Protein 1P2F (pdb70)

Structure (mmCIF, N/CA/C/O backbone):
data_1P2F
#
_entry.id   1P2F
#
_cell.length_a   57.890
_cell.length_b   59.390
_cell.length_c   77.640
_cell.angle_alpha   90.00
_cell.angle_beta   90.00
_cell.angle_gamma   90.00
#
_symmetry.space_group_name_H-M   'P 21 21 21'
#
loop_
_entity.id
_entity.type
_entity.pdbx_description
1 polymer 'Response Regulator'
2 water water
#
loop_
_atom_site.group_PDB
_atom_site.id
_atom_site.type_symbol
_atom_site.label_atom_id
_atom_site.label_alt_id
_atom_site.label_comp_id
_atom_site.label_asym_id
_atom_site.label_entity_id
_atom_site.label_seq_id
_atom_site.pdbx_PDB_ins_code
_atom_site.Cartn_x
_atom_site.Cartn_y
_atom_site.Cartn_z
_atom_site.occupancy
_atom_site.B_iso_or_equiv
_atom_site.auth_seq_id
_atom_site.auth_comp_id
_atom_site.auth_asym_id
_atom_site.auth_atom_id
_atom_site.pdbx_PDB_model_num
ATOM 20 N N . TRP A 1 3 ? 24.466 28.618 23.943 1.00 21.80 3 TRP A N 1
ATOM 21 C CA . TRP A 1 3 ? 25.495 29.155 24.826 1.00 20.33 3 TRP A CA 1
ATOM 22 C C . TRP A 1 3 ? 26.839 28.832 24.182 1.00 19.75 3 TRP A C 1
ATOM 23 O O . TRP A 1 3 ? 26.993 27.773 23.577 1.00 19.59 3 TRP A O 1
ATOM 34 N N . LYS A 1 4 ? 27.805 29.738 24.311 1.00 18.73 4 LYS A N 1
ATOM 35 C CA . LYS A 1 4 ? 29.136 29.517 23.756 1.00 18.45 4 LYS A CA 1
ATOM 36 C C . LYS A 1 4 ? 30.089 29.357 24.933 1.00 17.33 4 LYS A C 1
ATOM 37 O O . LYS A 1 4 ? 30.192 30.247 25.777 1.00 16.36 4 LYS A O 1
ATOM 43 N N . ILE A 1 5 ? 30.784 28.226 24.981 1.00 16.09 5 ILE A N 1
ATOM 44 C CA . ILE A 1 5 ? 31.692 27.939 26.085 1.00 15.81 5 ILE A CA 1
ATOM 45 C C . ILE A 1 5 ? 33.114 27.658 25.606 1.00 15.33 5 ILE A C 1
ATOM 46 O O . ILE A 1 5 ? 33.321 26.879 24.674 1.00 16.58 5 ILE A O 1
ATOM 51 N N . ALA A 1 6 ? 34.087 28.305 26.241 1.00 14.26 6 ALA A N 1
ATOM 52 C CA . ALA A 1 6 ? 35.494 28.107 25.901 1.00 12.44 6 ALA A CA 1
ATOM 53 C C . ALA A 1 6 ? 36.146 27.359 27.055 1.00 12.69 6 ALA A C 1
ATOM 54 O O . ALA A 1 6 ? 35.798 27.574 28.217 1.00 13.52 6 ALA A O 1
ATOM 56 N N . VAL A 1 7 ? 37.075 26.464 26.731 1.00 13.12 7 VAL A N 1
ATOM 57 C CA . VAL A 1 7 ? 37.796 25.703 27.747 1.00 13.41 7 VAL A CA 1
ATOM 58 C C . VAL A 1 7 ? 39.267 25.885 27.397 1.00 13.20 7 VAL A C 1
ATOM 59 O O . VAL A 1 7 ? 39.698 25.503 26.315 1.00 14.75 7 VAL A O 1
ATOM 63 N N . VAL A 1 8 ? 40.029 26.489 28.307 1.00 13.87 8 VAL A N 1
ATOM 64 C CA . VAL A 1 8 ? 41.445 26.749 28.062 1.00 14.18 8 VAL A CA 1
ATOM 65 C C . VAL A 1 8 ? 42.274 25.964 29.071 1.00 15.22 8 VAL A C 1
ATOM 66 O O . VAL A 1 8 ? 42.291 26.291 30.254 1.00 14.70 8 VAL A O 1
ATOM 70 N N . ASP A 1 9 ? 42.954 24.923 28.595 1.00 16.27 9 ASP A N 1
ATOM 71 C CA . ASP A 1 9 ? 43.751 24.065 29.474 1.00 19.70 9 ASP A CA 1
ATOM 72 C C . ASP A 1 9 ? 44.779 23.295 28.634 1.00 22.50 9 ASP A C 1
ATOM 73 O O . ASP A 1 9 ? 44.457 22.788 27.558 1.00 21.33 9 ASP A O 1
ATOM 78 N N . ASP A 1 10 ? 46.007 23.204 29.136 1.00 24.83 10 ASP A N 1
ATOM 79 C CA . ASP A 1 10 ? 47.087 22.519 28.431 1.00 30.43 10 ASP A CA 1
ATOM 80 C C . ASP A 1 10 ? 46.958 20.999 28.484 1.00 32.06 10 ASP A C 1
ATOM 81 O O . ASP A 1 10 ? 47.634 20.290 27.737 1.00 33.14 10 ASP A O 1
ATOM 86 N N . ASP A 1 11 ? 46.096 20.507 29.371 1.00 32.30 11 ASP A N 1
ATOM 87 C CA . ASP A 1 11 ? 45.879 19.069 29.532 1.00 33.63 11 ASP A CA 1
ATOM 88 C C . ASP A 1 11 ? 44.787 18.608 28.571 1.00 34.57 11 ASP A C 1
ATOM 89 O O . ASP A 1 11 ? 43.600 18.769 28.853 1.00 32.23 11 ASP A O 1
ATOM 94 N N . LYS A 1 12 ? 45.182 18.026 27.443 1.00 35.68 12 LYS A N 1
ATOM 95 C CA . LYS A 1 12 ? 44.207 17.565 26.462 1.00 37.62 12 LYS A CA 1
ATOM 96 C C . LYS A 1 12 ? 43.203 16.541 26.994 1.00 36.72 12 LYS A C 1
ATOM 97 O O . LYS A 1 12 ? 42.142 16.352 26.402 1.00 37.06 12 LY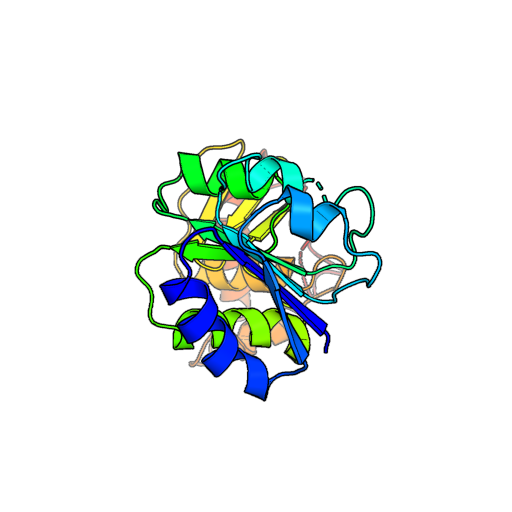S A O 1
ATOM 103 N N . ASN A 1 13 ? 43.520 15.888 28.107 1.00 35.98 13 ASN A N 1
ATOM 104 C CA . ASN A 1 13 ? 42.587 14.920 28.676 1.00 36.20 13 ASN A CA 1
ATOM 105 C C . ASN A 1 13 ? 41.472 15.706 29.360 1.00 34.55 13 ASN A C 1
ATOM 106 O O . ASN A 1 13 ? 40.308 15.299 29.355 1.00 33.25 13 ASN A O 1
ATOM 111 N N . ILE A 1 14 ? 41.834 16.835 29.958 1.00 31.47 14 ILE A N 1
ATOM 112 C CA . ILE A 1 14 ? 40.843 17.668 30.612 1.00 29.53 14 ILE A CA 1
ATOM 113 C C . ILE A 1 14 ? 39.971 18.297 29.536 1.00 27.24 14 ILE A C 1
ATOM 114 O O . ILE A 1 14 ? 38.759 18.390 29.695 1.00 27.19 14 ILE A O 1
ATOM 119 N N . LEU A 1 15 ? 40.588 18.716 28.434 1.00 25.10 15 LEU A N 1
ATOM 120 C CA . LEU A 1 15 ? 39.826 19.332 27.353 1.00 24.88 15 LEU A CA 1
ATOM 121 C C . LEU A 1 15 ? 38.770 18.377 26.819 1.00 25.67 15 LEU A C 1
ATOM 122 O O . LEU A 1 15 ? 37.627 18.769 26.605 1.00 23.78 15 LEU A O 1
ATOM 127 N N . LYS A 1 16 ? 39.150 17.120 26.612 1.00 26.48 16 LYS A N 1
ATOM 128 C CA . LYS A 1 16 ? 38.211 16.130 26.098 1.00 28.06 16 LYS A CA 1
ATOM 129 C C . LYS A 1 16 ? 37.082 15.816 27.085 1.00 26.42 16 LYS A C 1
ATOM 130 O O . LYS A 1 16 ? 35.907 15.857 26.720 1.00 26.38 16 LYS A O 1
ATOM 136 N N . LYS A 1 17 ? 37.437 15.502 28.329 1.00 26.47 17 LYS A N 1
ATOM 137 C CA . LYS A 1 17 ? 36.437 15.177 29.344 1.00 27.86 17 LYS A CA 1
ATOM 138 C C . LYS A 1 17 ? 35.493 16.343 29.611 1.00 26.13 17 LYS A C 1
ATOM 139 O O . LYS A 1 17 ? 34.277 16.164 29.692 1.00 26.21 17 LYS A O 1
ATOM 145 N N . VAL A 1 18 ? 36.055 17.539 29.742 1.00 23.68 18 VAL A N 1
ATOM 146 C CA . VAL A 1 18 ? 35.248 18.724 29.997 1.00 22.78 18 VAL A CA 1
ATOM 147 C C . VAL A 1 18 ? 34.357 19.074 28.807 1.00 22.71 18 VAL A C 1
ATOM 148 O O . VAL A 1 18 ? 33.185 19.417 28.981 1.00 22.65 18 VAL A O 1
ATOM 152 N N . SER A 1 19 ? 34.900 18.977 27.597 1.00 22.75 19 SER A N 1
ATOM 153 C CA . SER A 1 19 ? 34.125 19.297 26.403 1.00 23.61 19 SER A CA 1
ATOM 154 C C . SER A 1 19 ? 32.957 18.333 26.231 1.00 24.61 19 SER A C 1
ATOM 155 O O . SER A 1 19 ? 31.838 18.749 25.926 1.00 21.83 19 SER A O 1
ATOM 159 N N . GLU A 1 20 ? 33.213 17.045 26.430 1.00 25.32 20 GLU A N 1
ATOM 160 C CA . GLU A 1 20 ? 32.157 16.050 26.288 1.00 28.04 20 GLU A CA 1
ATOM 161 C C . GLU A 1 20 ? 31.020 16.281 27.277 1.00 26.48 20 GLU A C 1
ATOM 162 O O . GLU A 1 20 ? 29.854 16.078 26.948 1.00 26.17 20 GLU A O 1
ATOM 168 N N . LYS A 1 21 ? 31.358 16.717 28.484 1.00 25.33 21 LYS A N 1
ATOM 169 C CA . LYS A 1 21 ? 30.344 16.962 29.500 1.00 24.69 21 LYS A CA 1
ATOM 170 C C . LYS A 1 21 ? 29.572 18.262 29.257 1.00 24.56 21 LYS A C 1
ATOM 171 O O . LYS A 1 21 ? 28.352 18.303 29.414 1.00 25.65 21 LYS A O 1
ATOM 177 N N . LEU A 1 22 ? 30.275 19.317 28.853 1.00 22.63 22 LEU A N 1
ATOM 178 C CA . LEU A 1 22 ? 29.627 20.611 28.639 1.00 20.56 22 LEU A CA 1
ATOM 179 C C . LEU A 1 22 ? 28.885 20.792 27.317 1.00 22.47 22 LEU A C 1
ATOM 180 O O . LEU A 1 22 ? 28.128 21.752 27.153 1.00 22.15 22 LEU A O 1
ATOM 185 N N . GLN A 1 23 ? 29.088 19.887 26.370 1.00 23.85 23 GLN A N 1
ATOM 186 C CA . GLN A 1 23 ? 28.401 20.012 25.093 1.00 26.46 23 GLN A CA 1
ATOM 187 C C . GLN A 1 23 ? 26.888 19.895 25.240 1.00 25.69 23 GLN A C 1
ATOM 188 O O . GLN A 1 23 ? 26.143 20.251 24.332 1.00 26.07 23 GLN A O 1
ATOM 194 N N . GLN A 1 24 ? 26.427 19.405 26.385 1.00 26.54 24 GLN A N 1
ATOM 195 C CA . GLN A 1 24 ? 24.990 19.272 26.587 1.00 27.32 24 GLN A CA 1
ATOM 196 C C . GLN A 1 24 ? 24.358 20.623 26.912 1.00 26.19 24 GLN A C 1
ATOM 197 O O . GLN A 1 24 ? 23.135 20.758 26.906 1.00 25.79 24 GLN A O 1
ATOM 203 N N . LEU A 1 25 ? 25.198 21.623 27.181 1.00 24.10 25 LEU A N 1
ATOM 204 C CA . LEU A 1 25 ? 24.731 22.971 27.503 1.00 22.67 25 LEU A CA 1
ATOM 205 C C . LEU A 1 25 ? 24.839 23.917 26.319 1.00 22.91 25 LEU A C 1
ATOM 206 O O . LEU A 1 25 ? 24.105 24.898 26.233 1.00 20.96 25 LEU A O 1
ATOM 211 N N . GLY A 1 26 ? 25.778 23.639 25.424 1.00 22.76 26 GLY A N 1
ATOM 212 C CA . GLY A 1 26 ? 25.949 24.501 24.271 1.00 24.08 26 GLY A CA 1
ATOM 213 C C . GLY A 1 26 ? 27.160 24.141 23.441 1.00 23.51 26 GLY A C 1
ATOM 214 O O . GLY A 1 26 ? 27.670 23.021 23.523 1.00 24.28 26 GLY A O 1
ATOM 215 N N . ARG A 1 27 ? 27.623 25.094 22.640 1.00 22.12 27 ARG A N 1
ATOM 216 C CA . ARG A 1 27 ? 28.779 24.864 21.786 1.00 22.73 27 ARG A CA 1
ATOM 217 C C . ARG A 1 27 ? 30.056 25.106 22.566 1.00 21.67 27 ARG A C 1
ATOM 218 O O . ARG A 1 27 ? 30.207 26.143 23.209 1.00 21.66 27 ARG A O 1
ATOM 226 N N . VAL A 1 28 ? 30.970 24.143 22.499 1.00 19.37 28 VAL A N 1
ATOM 227 C CA . VAL A 1 28 ? 32.236 24.221 23.215 1.00 19.60 28 VAL A CA 1
ATOM 228 C C . VAL A 1 28 ? 33.446 24.300 22.287 1.00 19.43 28 VAL A C 1
ATOM 229 O O . VAL A 1 28 ? 33.542 23.552 21.312 1.00 20.47 28 VAL A O 1
ATOM 233 N N . LYS A 1 29 ? 34.358 25.220 22.588 1.00 17.63 29 LYS A N 1
ATOM 234 C CA . LYS A 1 29 ? 35.589 25.369 21.818 1.00 18.21 29 LYS A CA 1
ATOM 235 C C . LYS A 1 29 ? 36.715 25.142 22.824 1.00 16.41 29 LYS A C 1
ATOM 236 O O . LYS A 1 29 ? 36.650 25.646 23.942 1.00 16.13 29 LYS A O 1
ATOM 242 N N . THR A 1 30 ? 37.737 24.386 22.441 1.00 15.89 30 THR A N 1
ATOM 243 C CA . THR A 1 30 ? 38.848 24.128 23.355 1.00 14.07 30 THR A CA 1
ATOM 244 C C . THR A 1 30 ? 40.142 24.781 22.874 1.00 13.89 30 THR A C 1
ATOM 245 O O . THR A 1 30 ? 40.355 24.966 21.665 1.00 14.98 30 THR A O 1
ATOM 249 N N . PHE A 1 31 ? 41.001 25.114 23.832 1.00 13.15 31 PHE A N 1
ATOM 250 C CA . PHE A 1 31 ? 42.277 25.768 23.566 1.00 14.26 31 PHE A CA 1
ATOM 251 C C . PHE A 1 31 ? 43.355 25.187 24.474 1.00 13.99 31 PHE A C 1
ATOM 252 O O . PHE A 1 31 ? 43.122 24.982 25.662 1.00 15.38 31 PHE A O 1
ATOM 260 N N . LEU A 1 32 ? 44.536 24.933 23.919 1.00 14.51 32 LEU A N 1
ATOM 261 C CA . LEU A 1 32 ? 45.640 24.386 24.704 1.00 16.73 32 LEU A CA 1
ATOM 262 C C . LEU A 1 32 ? 46.512 25.493 25.288 1.00 17.15 32 LEU A C 1
ATOM 263 O O . LEU A 1 32 ? 47.269 25.259 26.229 1.00 19.35 32 LEU A O 1
ATOM 268 N N . THR A 1 33 ? 46.413 26.695 24.728 1.00 16.52 33 THR A N 1
ATOM 269 C CA . THR A 1 33 ? 47.226 27.805 25.206 1.00 16.01 33 THR A CA 1
ATOM 270 C C . THR A 1 33 ? 46.425 29.088 25.354 1.00 16.00 33 THR A C 1
ATOM 271 O O . THR A 1 33 ? 45.390 29.273 24.706 1.00 15.36 33 THR A O 1
ATOM 275 N N . GLY A 1 34 ? 46.911 29.975 26.212 1.00 15.77 34 GLY A N 1
ATOM 276 C CA . GLY A 1 34 ? 46.232 31.242 26.403 1.00 15.33 34 GLY A CA 1
ATOM 277 C C . GLY A 1 34 ? 46.318 32.072 25.132 1.00 17.31 34 GLY A C 1
ATOM 278 O O . GLY A 1 34 ? 45.399 32.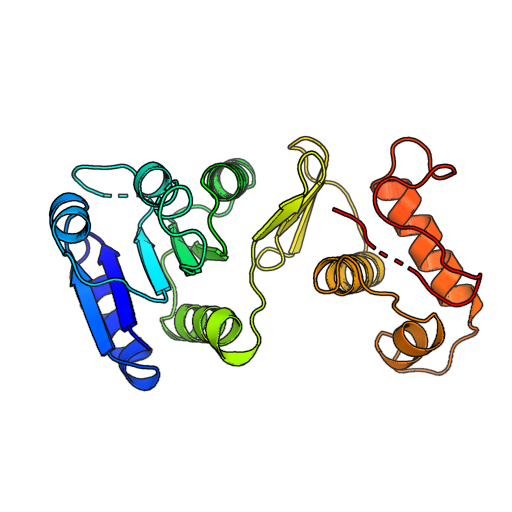827 24.808 1.00 16.61 34 GLY A O 1
ATOM 279 N N . GLU A 1 35 ? 47.428 31.945 24.410 1.00 17.34 35 GLU A N 1
ATOM 280 C CA . GLU A 1 35 ? 47.604 32.695 23.168 1.00 17.44 35 GLU A CA 1
ATOM 281 C C . GLU A 1 35 ? 46.520 32.353 22.149 1.00 17.19 35 GLU A C 1
ATOM 282 O O . GLU A 1 35 ? 45.994 33.234 21.476 1.00 15.26 35 GLU A O 1
ATOM 288 N N . ASP A 1 36 ? 46.198 31.070 22.031 1.00 16.06 36 ASP A N 1
ATOM 289 C CA . ASP A 1 36 ? 45.177 30.624 21.086 1.00 16.47 36 ASP A CA 1
ATOM 290 C C . ASP A 1 36 ? 43.834 31.273 21.443 1.00 16.55 36 ASP A C 1
ATOM 291 O O . ASP A 1 36 ? 43.122 31.780 20.573 1.00 15.49 36 ASP A O 1
ATOM 296 N N . PHE A 1 37 ? 43.507 31.263 22.732 1.00 15.89 37 PHE A N 1
ATOM 297 C CA . PHE A 1 37 ? 42.259 31.845 23.226 1.00 15.60 37 PHE A CA 1
ATOM 298 C C . PHE A 1 37 ? 42.224 33.362 23.013 1.00 16.58 37 PHE A C 1
ATOM 299 O O . PHE A 1 37 ? 41.195 33.927 22.635 1.00 15.47 37 PHE A O 1
ATOM 307 N N . LEU A 1 38 ? 43.350 34.019 23.263 1.00 16.55 38 LEU A N 1
ATOM 308 C CA . LEU A 1 38 ? 43.433 35.466 23.093 1.00 17.80 38 LEU A CA 1
ATOM 309 C C . LEU A 1 38 ? 43.382 35.871 21.615 1.00 20.10 38 LEU A C 1
ATOM 310 O O . LEU A 1 38 ? 43.127 37.034 21.294 1.00 20.46 38 LEU A O 1
ATOM 315 N N . ASN A 1 39 ? 43.613 34.910 20.720 1.00 22.05 39 ASN A N 1
ATOM 316 C CA . ASN A 1 39 ? 43.561 35.172 19.277 1.00 25.17 39 ASN A CA 1
ATOM 317 C C . ASN A 1 39 ? 42.147 35.092 18.709 1.00 27.26 39 ASN A C 1
ATOM 318 O O . ASN A 1 39 ? 41.809 35.797 17.759 1.00 28.57 39 ASN A O 1
ATOM 323 N N . ASP A 1 40 ? 41.329 34.221 19.289 1.00 28.69 40 ASP A N 1
ATOM 324 C CA . ASP A 1 40 ? 39.954 34.012 18.839 1.00 29.73 40 ASP A CA 1
ATOM 325 C C . ASP A 1 40 ? 39.099 35.274 18.965 1.00 30.02 40 ASP A C 1
ATOM 326 O O . ASP A 1 40 ? 39.073 35.908 20.018 1.00 28.33 40 ASP A O 1
ATOM 331 N N . GLU A 1 41 ? 38.383 35.624 17.899 1.00 29.82 41 GLU A N 1
ATOM 332 C CA . GLU A 1 41 ? 37.542 36.819 17.916 1.00 31.63 41 GLU A CA 1
ATOM 333 C C . GLU A 1 41 ? 36.101 36.578 18.365 1.00 32.43 41 GLU A C 1
ATOM 334 O O . GLU A 1 41 ? 35.352 37.525 18.594 1.00 33.73 41 GLU A O 1
ATOM 340 N N . GLU A 1 42 ? 35.703 35.322 18.497 1.00 32.38 42 GLU A N 1
ATOM 341 C CA . GLU A 1 42 ? 34.341 35.032 18.927 1.00 33.80 42 GLU A CA 1
ATOM 342 C C . GLU A 1 42 ? 34.215 35.228 20.436 1.00 31.73 42 GLU A C 1
ATOM 343 O O . GLU A 1 42 ? 35.079 34.809 21.196 1.00 34.43 42 GLU A O 1
ATOM 349 N N . ALA A 1 43 ? 33.146 35.885 20.865 1.00 30.83 43 ALA A N 1
ATOM 350 C CA . ALA A 1 43 ? 32.923 36.106 22.288 1.00 29.85 43 ALA A CA 1
ATOM 351 C C . ALA A 1 43 ? 32.254 34.859 22.863 1.00 27.59 43 ALA A C 1
ATOM 352 O O . ALA A 1 43 ? 31.471 34.199 22.186 1.00 29.31 43 ALA A O 1
ATOM 354 N N . PHE A 1 44 ? 32.579 34.531 24.107 1.00 24.05 44 PHE A N 1
ATOM 355 C CA . PHE A 1 44 ? 32.001 33.366 24.764 1.00 19.65 44 PHE A CA 1
ATOM 356 C C . PHE A 1 44 ? 31.173 33.825 25.957 1.00 18.71 44 PHE A C 1
ATOM 357 O O . PHE A 1 44 ? 31.439 34.879 26.524 1.00 17.72 44 PHE A O 1
ATOM 365 N N . HIS A 1 45 ? 30.169 33.042 26.340 1.00 15.98 45 HIS A N 1
ATOM 366 C CA . HIS A 1 45 ? 29.362 33.408 27.498 1.00 16.13 45 HIS A CA 1
ATOM 367 C C . HIS A 1 45 ? 30.022 32.871 28.761 1.00 14.70 45 HIS A C 1
ATOM 368 O O . HIS A 1 45 ? 29.852 33.422 29.846 1.00 16.23 45 HIS A O 1
ATOM 375 N N . VAL A 1 46 ? 30.781 31.791 28.611 1.00 14.40 46 VAL A N 1
ATOM 376 C CA . VAL A 1 46 ? 31.466 31.168 29.738 1.00 14.84 46 VAL A CA 1
ATOM 377 C C . VAL A 1 46 ? 32.864 30.743 29.320 1.00 14.54 46 VAL A C 1
ATOM 378 O O . VAL A 1 46 ? 33.052 30.220 28.228 1.00 13.61 46 VAL A O 1
ATOM 382 N N . VAL A 1 47 ? 33.842 30.981 30.187 1.00 13.08 47 VAL A N 1
ATOM 383 C CA . VAL A 1 47 ? 35.203 30.560 29.905 1.00 13.15 47 VAL A CA 1
ATOM 384 C C . VAL A 1 47 ? 35.710 29.751 31.090 1.00 13.57 47 VAL A C 1
ATOM 385 O O . VAL A 1 47 ? 35.818 30.250 32.218 1.00 13.99 47 VAL A O 1
ATOM 389 N N . VAL A 1 48 ? 36.020 28.499 30.791 1.00 13.62 48 VAL A N 1
ATOM 390 C CA . VAL A 1 48 ? 36.633 27.578 31.760 1.00 14.66 48 VAL A CA 1
ATOM 391 C C . VAL A 1 48 ? 38.130 27.733 31.595 1.00 16.10 48 VAL A C 1
ATOM 392 O O . VAL A 1 48 ? 38.640 27.500 30.508 1.00 16.11 48 VAL A O 1
ATOM 396 N N . LEU A 1 49 ? 38.832 28.120 32.636 1.00 17.03 49 LEU A N 1
ATOM 397 C CA . LEU A 1 49 ? 40.236 28.484 32.505 1.00 16.56 49 LEU A CA 1
ATOM 398 C C . LEU A 1 49 ? 41.146 27.874 33.570 1.00 17.61 49 LEU A C 1
ATOM 399 O O . LEU A 1 49 ? 40.902 28.045 34.759 1.00 15.12 49 LEU A O 1
ATOM 404 N N . ASP A 1 50 ? 42.173 27.148 33.152 1.00 17.36 50 ASP A N 1
ATOM 405 C CA . ASP A 1 50 ? 43.118 26.594 34.129 1.00 18.37 50 ASP A CA 1
ATOM 406 C C . ASP A 1 50 ? 43.995 27.712 34.676 1.00 18.51 50 ASP A C 1
ATOM 407 O O . ASP A 1 50 ? 44.388 28.616 33.944 1.00 18.14 50 ASP A O 1
ATOM 412 N N . VAL A 1 51 ? 44.286 27.66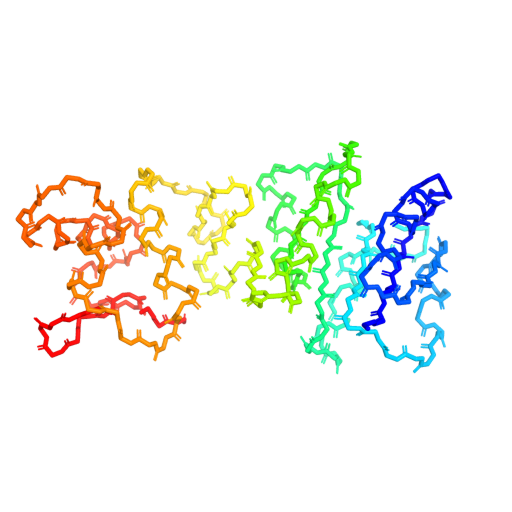2 35.970 1.00 17.43 51 VAL A N 1
ATOM 413 C CA . VAL A 1 51 ? 45.124 28.676 36.585 1.00 18.02 51 VAL A CA 1
ATOM 414 C C . VAL A 1 51 ? 46.532 28.623 36.006 1.00 20.09 51 VAL A C 1
ATOM 415 O O . VAL A 1 51 ? 47.193 29.652 35.870 1.00 20.98 51 VAL A O 1
ATOM 429 N N . LEU A 1 53 ? 48.808 27.927 32.822 1.00 23.07 53 LEU A N 1
ATOM 430 C CA . LEU A 1 53 ? 48.861 27.771 31.368 1.00 21.79 53 LEU A CA 1
ATOM 431 C C . LEU A 1 53 ? 50.331 27.914 30.980 1.00 22.76 53 LEU A C 1
ATOM 432 O O . LEU A 1 53 ? 51.116 28.501 31.720 1.00 23.60 53 LEU A O 1
ATOM 437 N N . PRO A 1 54 ? 50.725 27.374 29.820 1.00 24.97 54 PRO A N 1
ATOM 438 C CA . PRO A 1 54 ? 52.119 27.450 29.364 1.00 25.38 54 PRO A CA 1
ATOM 439 C C . PRO A 1 54 ? 52.654 28.852 29.079 1.00 26.26 54 PRO A C 1
ATOM 440 O O . PRO A 1 54 ? 53.835 29.134 29.304 1.00 28.19 54 PRO A O 1
ATOM 444 N N . ASP A 1 55 ? 51.786 29.726 28.582 1.00 24.54 55 ASP A N 1
ATOM 445 C CA . ASP A 1 55 ? 52.184 31.077 28.198 1.00 23.78 55 ASP A CA 1
ATOM 446 C C . ASP A 1 55 ? 51.668 32.231 29.050 1.00 25.89 55 ASP A C 1
ATOM 447 O O . ASP A 1 55 ? 52.232 33.326 29.036 1.00 25.85 55 ASP A O 1
ATOM 452 N N . TYR A 1 56 ? 50.590 31.993 29.780 1.00 24.84 56 TYR A N 1
ATOM 453 C CA . TYR A 1 56 ? 50.001 33.026 30.618 1.00 25.08 56 TYR A CA 1
ATOM 454 C C . TY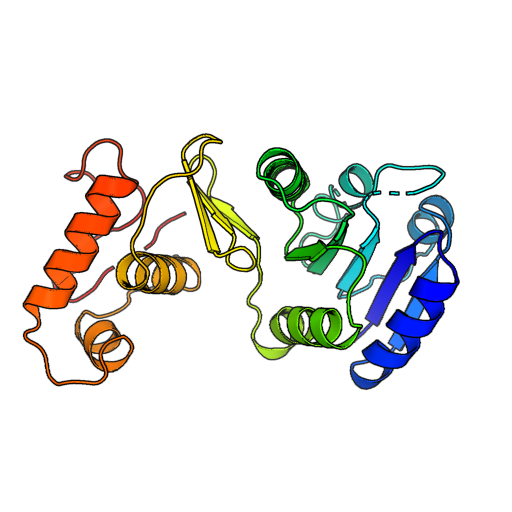R A 1 56 ? 49.521 32.403 31.916 1.00 25.99 56 TYR A C 1
ATOM 455 O O . TYR A 1 56 ? 49.447 31.182 32.048 1.00 25.45 56 TYR A O 1
ATOM 464 N N . SER A 1 57 ? 49.205 33.264 32.871 1.00 24.64 57 SER A N 1
ATOM 465 C CA . SER A 1 57 ? 48.657 32.853 34.132 1.00 24.40 57 SER A CA 1
ATOM 466 C C . SER A 1 57 ? 47.152 32.841 33.905 1.00 21.39 57 SER A C 1
ATOM 467 O O . SER A 1 57 ? 46.643 33.751 33.257 1.00 20.90 57 SER A O 1
ATOM 470 N N . GLY A 1 58 ? 46.443 31.840 34.413 1.00 20.73 58 GLY A N 1
ATOM 471 C CA . GLY A 1 58 ? 45.003 31.835 34.251 1.00 19.53 58 GLY A CA 1
ATOM 472 C C . GLY A 1 58 ? 44.388 33.032 34.957 1.00 18.34 58 GLY A C 1
ATOM 473 O O . GLY A 1 58 ? 43.327 33.533 34.562 1.00 17.63 58 GLY A O 1
ATOM 474 N N . TYR A 1 59 ? 45.064 33.503 36.004 1.00 17.50 59 TYR A N 1
ATOM 475 C CA . TYR A 1 59 ? 44.582 34.658 36.758 1.00 16.70 59 TYR A CA 1
ATOM 476 C C . TYR A 1 59 ? 44.638 35.915 35.900 1.00 16.59 59 TYR A C 1
ATOM 477 O O . TYR A 1 59 ? 43.742 36.758 35.960 1.00 16.46 59 TYR A O 1
ATOM 486 N N . GLU A 1 60 ? 45.698 36.046 35.109 1.00 17.60 60 GLU A N 1
ATOM 487 C CA . GLU A 1 60 ? 45.840 37.221 34.263 1.00 19.23 60 GLU A CA 1
ATOM 488 C C . GLU A 1 60 ? 44.826 37.209 33.123 1.00 16.46 60 GLU A C 1
ATOM 489 O O . GLU A 1 60 ? 44.259 38.245 32.790 1.00 16.98 60 GLU A O 1
ATOM 495 N N . ILE A 1 61 ? 44.586 36.045 32.526 1.00 15.15 61 ILE A N 1
ATOM 496 C CA . ILE A 1 61 ? 43.609 35.977 31.446 1.00 15.61 61 ILE A CA 1
ATOM 497 C C . ILE A 1 61 ? 42.227 36.289 32.026 1.00 15.52 61 ILE A C 1
ATOM 498 O O . ILE A 1 61 ? 41.420 36.990 31.407 1.00 14.85 61 ILE A O 1
ATOM 503 N N . CYS A 1 62 ? 41.959 35.779 33.225 1.00 14.42 62 CYS A N 1
ATOM 504 C CA . CYS A 1 62 ? 40.681 36.047 33.873 1.00 16.03 62 CYS A CA 1
ATOM 505 C C . CYS A 1 62 ? 40.507 37.557 34.012 1.00 15.25 62 CYS A C 1
ATOM 506 O O . CYS A 1 62 ? 39.466 38.114 33.666 1.00 15.25 62 CYS A O 1
ATOM 509 N N . ARG A 1 63 ? 41.541 38.222 34.515 1.00 16.73 63 ARG A N 1
ATOM 510 C CA . ARG A 1 63 ? 41.486 39.667 34.699 1.00 18.64 63 ARG A CA 1
ATOM 511 C C . ARG A 1 63 ? 41.216 40.372 33.369 1.00 17.72 63 ARG A C 1
ATOM 512 O O . ARG A 1 63 ? 40.431 41.323 33.301 1.00 18.26 63 ARG A O 1
ATOM 528 N N . ILE A 1 65 ? 39.653 39.184 30.755 1.00 15.19 65 ILE A N 1
ATOM 529 C CA . ILE A 1 65 ? 38.273 38.958 30.358 1.00 16.38 65 ILE A CA 1
ATOM 530 C C . ILE A 1 65 ? 37.341 39.894 31.123 1.00 17.27 65 ILE A C 1
ATOM 531 O O . ILE A 1 65 ? 36.489 40.560 30.537 1.00 16.69 65 ILE A O 1
ATOM 536 N N . LYS A 1 66 ? 37.513 39.943 32.439 1.00 18.92 66 LYS A N 1
ATOM 537 C CA . LYS A 1 66 ? 36.655 40.768 33.277 1.00 20.27 66 LYS A CA 1
ATOM 538 C C . LYS A 1 66 ? 36.776 42.267 33.035 1.00 20.80 66 LYS A C 1
ATOM 539 O O . LYS A 1 66 ? 35.811 43.000 33.222 1.00 22.41 66 LYS A O 1
ATOM 545 N N . GLU A 1 67 ? 37.949 42.725 32.617 1.00 22.13 67 GLU A N 1
ATOM 546 C CA . GLU A 1 67 ? 38.138 44.148 32.348 1.00 26.00 67 GLU A CA 1
ATOM 547 C C . GLU A 1 67 ? 37.553 44.535 30.987 1.00 24.99 67 GLU A C 1
ATOM 548 O O . GLU A 1 67 ? 37.072 45.654 30.803 1.00 25.47 67 GLU A O 1
ATOM 554 N N . THR A 1 68 ? 37.575 43.596 30.046 1.00 22.39 68 THR A N 1
ATOM 555 C CA . THR A 1 68 ? 37.097 43.843 28.687 1.00 22.17 68 THR A CA 1
ATOM 556 C C . THR A 1 68 ? 35.645 43.443 28.424 1.00 22.66 68 THR A C 1
ATOM 557 O O . THR A 1 68 ? 34.886 44.190 27.805 1.00 22.52 68 THR A O 1
ATOM 561 N N . ARG A 1 69 ? 35.266 42.259 28.894 1.00 22.19 69 ARG A N 1
ATOM 562 C CA . ARG A 1 69 ? 33.915 41.737 28.710 1.00 21.42 69 ARG A CA 1
ATOM 563 C C . ARG A 1 69 ? 33.445 41.142 30.027 1.00 20.91 69 ARG A C 1
ATOM 564 O O . ARG A 1 69 ? 33.334 39.926 30.168 1.00 19.35 69 ARG A O 1
ATOM 572 N N . PRO A 1 70 ? 33.156 42.005 31.011 1.00 21.99 70 PRO A N 1
ATOM 573 C CA . PRO A 1 70 ? 32.702 41.587 32.340 1.00 21.49 70 PRO A CA 1
ATOM 574 C C . PRO A 1 70 ? 31.459 40.699 32.387 1.00 20.94 70 PRO A C 1
ATOM 575 O O . PRO A 1 70 ? 31.254 39.974 33.360 1.00 20.63 70 PRO A O 1
ATOM 579 N N . GLU A 1 71 ? 30.641 40.746 31.342 1.00 20.06 71 GLU A N 1
ATOM 580 C CA . GLU A 1 71 ? 29.430 39.930 31.291 1.00 22.54 71 GLU A CA 1
ATOM 581 C C . GLU A 1 71 ? 29.767 38.439 31.159 1.00 19.46 71 GLU A C 1
ATOM 582 O O . GLU A 1 71 ? 28.917 37.575 31.385 1.00 19.84 71 GLU A O 1
ATOM 588 N N . THR A 1 72 ? 31.010 38.148 30.791 1.00 17.84 72 THR A N 1
ATOM 589 C CA . THR A 1 72 ? 31.478 36.771 30.610 1.00 16.49 72 THR A CA 1
ATOM 590 C C . THR A 1 72 ? 31.670 36.035 31.938 1.00 15.85 72 THR A C 1
ATOM 591 O O . THR A 1 72 ? 32.329 36.547 32.837 1.00 16.42 72 THR A O 1
ATOM 595 N N . TRP A 1 73 ? 31.107 34.836 32.060 1.00 15.55 73 TRP A N 1
ATOM 596 C CA . TRP A 1 73 ? 31.290 34.055 33.280 1.00 14.69 73 TRP A CA 1
ATOM 597 C C . TRP A 1 73 ? 32.654 33.383 33.183 1.00 14.89 73 TRP A C 1
ATOM 598 O O . TRP A 1 73 ? 33.013 32.861 32.127 1.00 14.27 73 TRP A O 1
ATOM 609 N N . VAL A 1 74 ? 33.410 33.383 34.275 1.00 12.79 74 VAL A N 1
ATOM 610 C CA . VAL A 1 74 ? 34.720 32.749 34.260 1.00 13.38 74 VAL A CA 1
ATOM 611 C C . VAL A 1 74 ? 34.865 31.824 35.448 1.00 13.09 74 VAL A C 1
ATOM 612 O O . VAL A 1 74 ? 34.674 32.229 36.599 1.00 14.02 74 VAL A O 1
ATOM 616 N N . ILE A 1 75 ? 35.191 30.571 35.166 1.00 12.66 75 ILE A N 1
ATOM 617 C CA . ILE A 1 75 ? 35.377 29.603 36.233 1.00 13.70 75 ILE A CA 1
ATOM 618 C C . ILE A 1 75 ? 36.788 29.039 36.099 1.00 14.76 75 ILE A C 1
ATOM 619 O O . ILE A 1 75 ? 37.202 28.587 35.020 1.00 15.75 75 ILE A O 1
ATOM 624 N N . LEU A 1 76 ? 37.533 29.070 37.200 1.00 13.81 76 LEU A N 1
ATOM 625 C CA . LEU A 1 76 ? 38.917 28.608 37.202 1.00 14.48 76 LEU A CA 1
ATOM 626 C C . LEU A 1 76 ? 39.097 27.160 37.622 1.00 16.12 76 LEU A C 1
ATOM 627 O O . LEU A 1 76 ? 38.406 26.672 38.516 1.00 15.81 76 LEU A O 1
ATOM 632 N N . LEU A 1 77 ? 40.000 26.477 36.966 1.00 16.17 77 LEU A N 1
ATOM 633 C CA . LEU A 1 77 ? 40.365 25.128 37.309 1.00 17.39 77 LEU A CA 1
ATOM 634 C C . LEU A 1 77 ? 41.697 25.240 38.034 1.00 18.49 77 LEU A C 1
ATOM 635 O O . LEU A 1 77 ? 42.679 25.686 37.465 1.00 19.07 77 LEU A O 1
ATOM 640 N N . THR A 1 78 ? 41.725 24.846 39.298 1.00 19.85 78 THR A N 1
ATOM 641 C CA . THR A 1 78 ? 42.928 25.001 40.101 1.00 23.53 78 THR A CA 1
ATOM 642 C C . THR A 1 78 ? 43.374 23.708 40.779 1.00 23.74 78 THR A C 1
ATOM 643 O O . THR A 1 78 ? 42.633 22.728 40.813 1.00 23.88 78 THR A O 1
ATOM 647 N N . LEU A 1 79 ? 44.592 23.713 41.315 1.00 27.20 79 LEU A N 1
ATOM 648 C CA . LEU A 1 79 ? 45.126 22.541 42.003 1.00 30.01 79 LEU A CA 1
ATOM 649 C C . LEU A 1 79 ? 44.929 22.652 43.513 1.00 31.12 79 LEU A C 1
ATOM 650 O O . LEU A 1 79 ? 44.858 21.642 44.213 1.00 31.13 79 LEU A O 1
ATOM 655 N N . LEU A 1 80 ? 44.830 23.880 44.012 1.00 32.01 80 LEU A N 1
ATOM 656 C CA . LEU A 1 80 ? 44.643 24.099 45.443 1.00 33.70 80 LEU A CA 1
ATOM 657 C C . LEU A 1 80 ? 43.421 24.944 45.758 1.00 32.86 80 LEU A C 1
ATOM 658 O O . LEU A 1 80 ? 43.084 25.864 45.015 1.00 33.49 80 LEU A O 1
ATOM 663 N N . SER A 1 81 ? 42.767 24.633 46.873 1.00 32.23 81 SER A N 1
ATOM 664 C CA . SER A 1 81 ? 41.591 25.376 47.297 1.00 32.27 81 SER A CA 1
ATOM 665 C C . SER A 1 81 ? 41.810 26.008 48.668 1.00 30.58 81 SER A C 1
ATOM 666 O O . SER A 1 81 ? 40.852 26.294 49.387 1.00 31.04 81 SER A O 1
ATOM 669 N N . ASP A 1 82 ? 43.072 26.219 49.035 1.00 28.61 82 ASP A N 1
ATOM 670 C CA . ASP A 1 82 ? 43.377 26.838 50.318 1.00 27.42 82 ASP A CA 1
ATOM 671 C C . ASP A 1 82 ? 43.021 28.317 50.231 1.00 24.82 82 ASP A C 1
ATOM 672 O O . ASP A 1 82 ? 42.795 28.844 49.144 1.00 23.73 82 ASP A O 1
ATOM 677 N N . ASP A 1 83 ? 42.971 28.986 51.374 1.00 22.80 83 ASP A N 1
ATOM 678 C CA . ASP A 1 83 ? 42.601 30.393 51.404 1.00 22.49 83 ASP A CA 1
ATOM 679 C C . ASP A 1 83 ? 43.442 31.289 50.503 1.00 22.13 83 ASP A C 1
ATOM 680 O O . ASP A 1 83 ? 42.906 32.167 49.827 1.00 20.50 83 ASP A O 1
ATOM 685 N N . GLU A 1 84 ? 44.752 31.065 50.475 1.00 22.23 84 GLU A N 1
ATOM 686 C CA . GLU A 1 84 ? 45.626 31.874 49.638 1.00 22.57 84 GLU A CA 1
ATOM 687 C C . GLU A 1 84 ? 45.199 31.771 48.173 1.00 20.96 84 GLU A C 1
ATOM 688 O O . GLU A 1 84 ? 45.111 32.774 47.467 1.00 20.25 84 GLU A O 1
ATOM 694 N N . SER A 1 85 ? 44.928 30.550 47.726 1.00 20.34 85 SER A N 1
ATOM 695 C CA . SER A 1 85 ? 44.522 30.323 46.345 1.00 21.09 85 SER A CA 1
ATOM 696 C C . SER A 1 85 ? 43.149 30.897 46.028 1.00 19.24 85 SER A C 1
ATOM 697 O O . SER A 1 85 ? 42.946 31.462 44.958 1.00 19.46 85 SER A O 1
ATOM 700 N N . VAL A 1 86 ? 42.206 30.748 46.951 1.00 17.63 86 VAL A N 1
ATOM 701 C CA . VAL A 1 86 ? 40.870 31.274 46.711 1.00 16.65 86 VAL A CA 1
ATOM 702 C C . VAL A 1 86 ? 40.932 32.795 46.617 1.00 14.55 86 VAL A C 1
ATOM 703 O O . VAL A 1 86 ? 40.282 33.393 45.767 1.00 15.64 86 VAL A O 1
ATOM 707 N N . LEU A 1 87 ? 41.732 33.422 47.472 1.00 14.37 87 LEU A N 1
ATOM 708 C CA . LEU A 1 87 ? 41.846 34.875 47.442 1.00 16.18 87 LEU A CA 1
ATOM 709 C C . LEU A 1 87 ? 42.448 35.353 46.120 1.00 16.71 87 LEU A C 1
ATOM 710 O O . LEU A 1 87 ? 42.114 36.430 45.644 1.00 18.90 87 LEU A O 1
ATOM 715 N N . LYS A 1 88 ? 43.320 34.551 45.517 1.00 18.19 88 LYS A N 1
ATOM 716 C CA . LYS A 1 88 ? 43.894 34.928 44.226 1.00 20.39 88 LYS A CA 1
ATOM 717 C C . LYS A 1 88 ? 42.777 34.911 43.185 1.00 18.87 88 LYS A C 1
ATOM 718 O O . LYS A 1 88 ? 42.751 35.742 42.277 1.00 19.77 88 LYS A O 1
ATOM 724 N N . GLY A 1 89 ? 41.857 33.959 43.332 1.00 17.51 89 GLY A N 1
ATOM 725 C CA . GLY A 1 89 ? 40.729 33.855 42.423 1.00 16.58 89 GLY A CA 1
ATOM 726 C C . GLY A 1 89 ? 39.844 35.084 42.541 1.00 15.77 89 GLY A C 1
ATOM 727 O O . GLY A 1 89 ? 39.379 35.622 41.535 1.00 14.89 89 GLY A O 1
ATOM 728 N N . PHE A 1 90 ? 39.590 35.518 43.774 1.00 16.11 90 PHE A N 1
ATOM 729 C CA . PHE A 1 90 ? 38.787 36.717 44.014 1.00 18.69 90 PHE A CA 1
ATOM 730 C C . PHE A 1 90 ? 39.478 37.911 43.350 1.00 20.93 90 PHE A C 1
ATOM 731 O O . PHE A 1 90 ? 38.852 38.678 42.618 1.00 22.34 90 PHE A O 1
ATOM 739 N N . GLU A 1 91 ? 40.772 38.057 43.621 1.00 21.97 91 GLU A N 1
ATOM 740 C CA . GLU A 1 91 ? 41.576 39.148 43.075 1.00 25.19 91 GLU A CA 1
ATOM 741 C C . GLU A 1 91 ? 41.496 39.236 41.551 1.00 24.93 91 GLU A C 1
ATOM 742 O O . GLU A 1 91 ? 41.391 40.329 40.988 1.00 24.59 91 GLU A O 1
ATOM 748 N N . ALA A 1 92 ? 41.542 38.081 40.896 1.00 22.03 92 ALA A N 1
ATOM 749 C CA . ALA A 1 92 ? 41.484 38.004 39.441 1.00 20.23 92 ALA A CA 1
ATOM 750 C C . ALA A 1 92 ? 40.097 38.273 38.870 1.00 20.05 92 ALA A C 1
ATOM 751 O O . ALA A 1 92 ? 39.947 38.460 37.661 1.00 22.27 92 ALA A O 1
ATOM 753 N N . GLY A 1 93 ? 39.079 38.275 39.728 1.00 18.68 93 GLY A N 1
ATOM 754 C CA . GLY A 1 93 ? 37.729 38.533 39.262 1.00 16.63 93 GLY A CA 1
ATOM 755 C C . GLY A 1 93 ? 36.926 37.312 38.840 1.00 15.11 93 GLY A C 1
ATOM 756 O O . GLY A 1 93 ? 35.846 37.452 38.269 1.00 16.46 93 GLY A O 1
ATOM 757 N N . ALA A 1 94 ? 37.437 36.115 39.124 1.00 14.81 94 ALA A N 1
ATOM 758 C CA . ALA A 1 94 ? 36.744 34.882 38.760 1.00 12.80 94 ALA A CA 1
ATOM 759 C C . ALA A 1 94 ? 35.374 34.777 39.439 1.00 14.18 94 ALA A C 1
ATOM 760 O O . ALA A 1 94 ? 35.160 35.333 40.519 1.00 14.09 94 ALA A O 1
ATOM 762 N N . ASP A 1 95 ? 34.458 34.053 38.801 1.00 13.85 95 ASP A N 1
ATOM 763 C CA . ASP A 1 95 ? 33.109 33.865 39.331 1.00 14.82 95 ASP A CA 1
ATOM 764 C C . ASP A 1 95 ? 32.972 32.572 40.124 1.00 14.75 95 ASP A C 1
ATOM 765 O O . ASP A 1 95 ? 32.059 32.428 40.946 1.00 14.28 95 ASP A O 1
ATOM 770 N N . ASP A 1 96 ? 33.864 31.625 39.864 1.00 13.69 96 ASP A N 1
ATOM 771 C CA . ASP A 1 96 ? 33.834 30.349 40.573 1.00 14.18 96 ASP A CA 1
ATOM 772 C C . ASP A 1 96 ? 35.130 29.598 40.288 1.00 14.70 96 ASP A C 1
ATOM 773 O O . ASP A 1 96 ? 35.982 30.063 39.529 1.00 14.47 96 ASP A O 1
ATOM 778 N N . TYR A 1 97 ? 35.275 28.441 40.914 1.00 12.49 97 TYR A N 1
ATOM 779 C CA . TYR A 1 97 ? 36.457 27.614 40.708 1.00 13.09 97 TYR A CA 1
ATOM 780 C C . TYR A 1 97 ? 36.103 26.154 40.934 1.00 15.01 97 TYR A C 1
ATOM 781 O O . TYR A 1 97 ? 35.058 25.835 41.510 1.00 14.78 97 TYR A O 1
ATOM 790 N N . VAL A 1 98 ? 36.976 25.277 40.451 1.00 15.75 98 VAL A N 1
ATOM 791 C CA . VAL A 1 98 ? 36.830 23.838 40.614 1.00 16.91 98 VAL A CA 1
ATOM 792 C C . VAL A 1 98 ? 38.245 23.310 40.846 1.00 17.75 98 VAL A C 1
ATOM 793 O O . VAL A 1 98 ? 39.148 23.564 40.048 1.00 18.57 98 VAL A O 1
ATOM 797 N N . THR A 1 99 ? 38.440 22.585 41.941 1.00 20.25 99 THR A N 1
ATOM 798 C CA . THR A 1 99 ? 39.756 22.044 42.255 1.00 21.07 99 THR A CA 1
ATOM 799 C C . THR A 1 99 ? 39.994 20.731 41.515 1.00 22.86 99 THR A C 1
ATOM 800 O O . THR A 1 99 ? 39.107 19.879 41.436 1.00 23.13 99 THR A O 1
ATOM 806 N N . LYS A 1 100 ? 41.195 20.578 40.967 1.00 24.28 100 LYS A N 1
ATOM 807 C CA . LYS A 1 100 ? 41.571 19.363 40.248 1.00 26.77 100 LYS A CA 1
ATOM 808 C C . LYS A 1 100 ? 42.259 18.397 41.213 1.00 28.13 100 LYS A C 1
ATOM 809 O O . LYS A 1 100 ? 42.983 18.821 42.114 1.00 29.03 100 LYS A O 1
ATOM 815 N N . PRO A 1 101 ? 42.043 17.085 41.038 1.00 30.37 101 PRO A N 1
ATOM 816 C CA . PRO A 1 101 ? 41.204 16.461 40.010 1.00 29.99 101 PRO A CA 1
ATOM 817 C C . PRO A 1 101 ? 39.731 16.574 40.380 1.00 30.16 101 PRO A C 1
ATOM 818 O O . PRO A 1 101 ? 39.389 16.685 41.560 1.00 30.21 101 PRO A O 1
ATOM 822 N N . PHE A 1 102 ? 38.862 16.544 39.376 1.00 29.73 102 PHE A N 1
ATOM 823 C CA . PHE A 1 102 ? 37.432 16.660 39.619 1.00 29.99 102 PHE A CA 1
ATOM 824 C C . PHE A 1 102 ? 36.615 15.840 38.637 1.00 31.11 102 PHE A C 1
ATOM 825 O O . PHE A 1 102 ? 37.078 15.512 37.545 1.00 30.73 102 PHE A O 1
ATOM 833 N N . ASN A 1 103 ? 35.395 15.510 39.046 1.00 32.32 103 ASN A N 1
ATOM 834 C CA . ASN A 1 103 ? 34.467 14.807 38.203 1.00 32.61 103 ASN A CA 1
ATOM 835 C C . ASN A 1 103 ? 33.807 15.865 37.369 1.00 32.31 103 ASN A C 1
ATOM 836 O O . ASN A 1 103 ? 33.299 16.838 37.918 1.00 31.32 103 ASN A O 1
ATOM 841 N N . PRO A 1 104 ? 33.810 15.723 36.035 1.00 32.09 104 PRO A N 1
ATOM 842 C CA . PRO A 1 104 ? 33.194 16.737 35.174 1.00 31.16 104 PRO A CA 1
ATOM 843 C C . PRO A 1 104 ? 31.800 17.168 35.629 1.00 31.29 104 PRO A C 1
ATOM 844 O O . PRO A 1 104 ? 31.367 18.286 35.344 1.00 28.16 104 PRO A O 1
ATOM 848 N N . GLU A 1 105 ? 31.102 16.285 36.338 1.00 30.45 105 GLU A N 1
ATOM 849 C CA . GLU A 1 105 ? 29.760 16.595 36.825 1.00 31.29 105 GLU A CA 1
ATOM 850 C C . GLU A 1 105 ? 29.742 17.838 37.712 1.00 29.21 105 GLU A C 1
ATOM 851 O O . GLU A 1 105 ? 28.796 18.624 37.669 1.00 27.88 105 GLU A O 1
ATOM 857 N N . ILE A 1 106 ? 30.782 18.005 38.523 1.00 27.70 106 ILE A N 1
ATOM 858 C CA . ILE A 1 106 ? 30.877 19.162 39.407 1.00 28.43 106 ILE A CA 1
ATOM 859 C C . ILE A 1 106 ? 30.961 20.432 38.563 1.00 26.19 106 ILE A C 1
ATOM 860 O O . ILE A 1 106 ? 30.262 21.412 38.825 1.00 25.19 106 ILE A O 1
ATOM 865 N N . LEU A 1 107 ? 31.820 20.410 37.548 1.00 23.78 107 LEU A N 1
ATOM 866 C CA . LEU A 1 107 ? 31.979 21.562 36.667 1.00 21.24 107 LEU A CA 1
ATOM 867 C C . LEU A 1 107 ? 30.662 21.880 35.965 1.00 21.73 107 LEU A C 1
ATOM 868 O O . LEU A 1 107 ? 30.254 23.040 35.886 1.00 19.97 107 LEU A O 1
ATOM 873 N N . LEU A 1 108 ? 29.992 20.850 35.459 1.00 21.40 108 LEU A N 1
ATOM 874 C CA . LEU A 1 108 ? 28.718 21.048 34.773 1.00 21.51 108 LEU A CA 1
ATOM 875 C C . LEU A 1 108 ? 27.707 21.733 35.686 1.00 19.77 108 LEU A C 1
ATOM 876 O O . LEU A 1 108 ? 26.972 22.620 35.258 1.00 18.66 108 LEU A O 1
ATOM 881 N N . ALA A 1 109 ? 27.675 21.311 36.945 1.00 21.14 109 ALA A N 1
ATOM 882 C CA . ALA A 1 109 ? 26.748 21.874 37.913 1.00 21.00 109 ALA A CA 1
ATOM 883 C C . ALA A 1 109 ? 27.026 23.353 38.177 1.00 20.77 109 ALA A C 1
ATOM 884 O O . ALA A 1 109 ? 26.099 24.164 38.270 1.00 20.37 109 ALA A O 1
ATOM 886 N N . ARG A 1 110 ? 28.299 23.706 38.299 1.00 19.46 110 ARG A N 1
ATOM 887 C CA . ARG A 1 110 ? 28.653 25.094 38.569 1.00 18.99 110 ARG A CA 1
ATOM 888 C C . ARG A 1 110 ? 28.421 25.999 37.363 1.00 18.16 110 ARG A C 1
ATOM 889 O O . ARG A 1 110 ? 28.101 27.181 37.520 1.00 18.47 110 ARG A O 1
ATOM 897 N N . VAL A 1 111 ? 28.565 25.450 36.162 1.00 16.44 111 VAL A N 1
ATOM 898 C CA . VAL A 1 111 ? 28.321 26.233 34.955 1.00 17.72 111 VAL A CA 1
ATOM 899 C C . VAL A 1 111 ? 26.809 26.415 34.796 1.00 18.81 111 VAL A C 1
ATOM 900 O O . VAL A 1 111 ? 26.348 27.468 34.356 1.00 19.06 111 VAL A O 1
ATOM 904 N N . LYS A 1 112 ? 26.036 25.394 35.163 1.00 19.06 112 LYS A N 1
ATOM 905 C CA . LYS A 1 112 ? 24.583 25.501 35.086 1.00 20.86 112 LYS A CA 1
ATOM 906 C C . LYS A 1 112 ? 24.133 26.568 36.081 1.00 20.02 112 LYS A C 1
ATOM 907 O O . LYS A 1 112 ? 23.177 27.298 35.833 1.00 21.05 112 LYS A O 1
ATOM 913 N N . ARG A 1 113 ? 24.825 26.649 37.214 1.00 18.23 113 ARG A N 1
ATOM 914 C CA . ARG A 1 113 ? 24.481 27.635 38.223 1.00 19.84 113 ARG A CA 1
ATOM 915 C C . ARG A 1 113 ? 24.612 29.045 37.622 1.00 18.27 113 ARG A C 1
ATOM 916 O O . ARG A 1 113 ? 23.799 29.920 37.913 1.00 20.04 113 ARG A O 1
ATOM 924 N N . PHE A 1 114 ? 25.626 29.251 36.780 1.00 19.41 114 PHE A N 1
ATOM 925 C CA . PHE A 1 114 ? 25.843 30.509 36.107 1.00 18.97 114 PHE A CA 1
ATOM 926 C C . PHE A 1 114 ? 24.694 30.867 35.158 1.00 19.80 114 PHE A C 1
ATOM 927 O O . PHE A 1 114 ? 24.020 31.890 35.303 1.00 19.82 114 PHE A O 1
ATOM 935 N N . LEU A 1 115 ? 24.495 30.050 34.167 1.00 20.27 115 LEU A N 1
ATOM 936 C CA . LEU A 1 115 ? 23.565 30.181 33.060 1.00 21.36 115 LEU A CA 1
ATOM 937 C C . LEU A 1 115 ? 22.085 29.982 33.439 1.00 23.38 115 LEU A C 1
ATOM 938 O O . LEU A 1 115 ? 21.229 30.705 32.914 1.00 24.78 115 LEU A O 1
ATOM 943 N N . GLU A 1 116 ? 21.723 29.032 34.302 1.00 25.86 116 GLU A N 1
ATOM 944 C CA . GLU A 1 116 ? 20.316 28.808 34.613 1.00 28.63 116 GLU A CA 1
ATOM 945 C C . GLU A 1 116 ? 19.791 29.540 35.841 1.00 28.49 116 GLU A C 1
ATOM 946 O O . GLU A 1 116 ? 18.587 29.746 35.959 1.00 29.08 116 GLU A O 1
ATOM 952 N N . ARG A 1 117 ? 20.673 29.946 36.751 1.00 29.18 117 ARG A N 1
ATOM 953 C CA . ARG A 1 117 ? 20.218 30.644 37.952 1.00 29.95 117 ARG A CA 1
ATOM 954 C C . ARG A 1 117 ? 20.933 31.971 38.124 1.00 28.35 117 ARG A C 1
ATOM 955 O O . ARG A 1 117 ? 20.607 32.746 39.018 1.00 27.26 117 ARG A O 1
ATOM 963 N N . GLU A 1 118 ? 21.916 32.219 37.265 1.00 27.73 118 GLU A N 1
ATOM 964 C CA . GLU A 1 118 ? 22.713 33.434 37.328 1.00 26.67 118 GLU A CA 1
ATOM 965 C C . GLU A 1 118 ? 23.295 33.657 38.725 1.00 25.23 118 GLU A C 1
ATOM 966 O O . GLU A 1 118 ? 23.337 34.780 39.232 1.00 24.14 118 GLU A O 1
ATOM 972 N N . LYS A 1 119 ? 23.723 32.565 39.349 1.00 21.34 119 LYS A N 1
ATOM 973 C CA . LYS A 1 119 ? 24.358 32.622 40.660 1.00 20.64 119 LYS A CA 1
ATOM 974 C C . LYS A 1 119 ? 25.779 32.138 40.440 1.00 19.06 119 LYS A C 1
ATOM 975 O O . LYS A 1 119 ? 26.098 31.620 39.372 1.00 18.65 119 LYS A O 1
ATOM 981 N N . LYS A 1 120 ? 26.636 32.294 41.439 1.00 17.48 120 LYS A N 1
ATOM 982 C CA . LYS A 1 120 ? 28.028 31.899 41.268 1.00 17.26 120 LYS A CA 1
ATOM 983 C C . LYS A 1 120 ? 28.670 31.435 42.570 1.00 16.61 120 LYS A C 1
ATOM 984 O O . LYS A 1 120 ? 27.988 31.208 43.571 1.00 16.55 120 LYS A O 1
ATOM 990 N N . GLY A 1 121 ? 29.989 31.290 42.550 1.00 16.40 121 GLY A N 1
ATOM 991 C CA . GLY A 1 121 ? 30.679 30.843 43.743 1.00 15.81 121 GLY A CA 1
ATOM 992 C C . GLY A 1 121 ? 31.442 31.922 44.485 1.00 17.23 121 GLY A C 1
ATOM 993 O O . GLY A 1 121 ? 31.554 31.870 45.708 1.00 18.72 121 GLY A O 1
ATOM 994 N N . LEU A 1 122 ? 31.955 32.910 43.760 1.00 14.91 122 LEU A N 1
ATOM 995 C CA . LEU A 1 122 ? 32.739 33.966 44.383 1.00 15.04 122 LEU A CA 1
ATOM 996 C C . LEU A 1 122 ? 32.060 35.334 44.363 1.00 16.89 122 LEU A C 1
ATOM 997 O O . LEU A 1 122 ? 31.833 35.906 43.293 1.00 18.37 122 LEU A O 1
ATOM 1002 N N . TYR A 1 123 ? 31.735 35.843 45.550 1.00 14.60 123 TYR A N 1
ATOM 1003 C CA . TYR A 1 123 ? 31.095 37.151 45.689 1.00 16.12 123 TYR A CA 1
ATOM 1004 C C . TYR A 1 123 ? 32.072 38.121 46.341 1.00 15.33 123 TYR A C 1
ATOM 1005 O O . TYR A 1 123 ? 32.345 38.030 47.539 1.00 15.51 123 TYR A O 1
ATOM 1014 N N . ASP A 1 124 ? 32.583 39.058 45.549 1.00 14.01 124 ASP A N 1
ATOM 1015 C CA . ASP A 1 124 ? 33.558 40.038 46.033 1.00 15.56 124 ASP A CA 1
ATOM 1016 C C . ASP A 1 124 ? 32.934 41.395 46.341 1.00 17.19 124 ASP A C 1
ATOM 1017 O O . ASP A 1 124 ? 32.483 42.100 45.439 1.00 17.64 124 ASP A O 1
ATOM 1022 N N . PHE A 1 125 ? 32.917 41.761 47.616 1.00 16.11 125 PHE A N 1
ATOM 1023 C CA . PHE A 1 125 ? 32.376 43.050 48.029 1.00 17.78 125 PHE A CA 1
ATOM 1024 C C . PHE A 1 125 ? 33.451 43.885 48.724 1.00 19.73 125 PHE A C 1
ATOM 1025 O O . PHE A 1 125 ? 33.171 44.609 49.681 1.00 21.29 125 PHE A O 1
ATOM 1033 N N . GLY A 1 126 ? 34.684 43.779 48.231 1.00 20.41 126 GLY A N 1
ATOM 1034 C CA . GLY A 1 126 ? 35.789 44.535 48.800 1.00 20.99 126 GLY A CA 1
ATOM 1035 C C . GLY A 1 126 ? 36.333 43.878 50.050 1.00 20.54 126 GLY A C 1
ATOM 1036 O O . GLY A 1 126 ? 36.845 42.760 49.992 1.00 21.50 126 GLY A O 1
ATOM 1037 N N . ASP A 1 127 ? 36.211 44.561 51.184 1.00 19.99 127 ASP A N 1
ATOM 1038 C CA . ASP A 1 127 ? 36.694 44.009 52.447 1.00 20.61 127 ASP A CA 1
ATOM 1039 C C . ASP A 1 127 ? 35.993 42.699 52.779 1.00 19.14 127 ASP A C 1
ATOM 1040 O O . ASP A 1 127 ? 36.560 41.842 53.453 1.00 17.90 127 ASP A O 1
ATOM 1045 N N . LEU A 1 128 ? 34.754 42.553 52.320 1.00 17.10 128 LEU A N 1
ATOM 1046 C CA . LEU A 1 128 ? 33.998 41.327 52.567 1.00 15.45 128 LEU A CA 1
ATOM 1047 C C . LEU A 1 128 ? 33.942 40.479 51.296 1.00 15.35 128 LEU A C 1
ATOM 1048 O O . LEU A 1 128 ? 33.529 40.961 50.237 1.00 15.00 128 LEU A O 1
ATOM 1053 N N . LYS A 1 129 ? 34.374 39.223 51.407 1.00 13.44 129 LYS A N 1
ATOM 1054 C CA . LYS A 1 129 ? 34.352 38.293 50.282 1.00 13.72 129 LYS A CA 1
ATOM 1055 C C . LYS A 1 129 ? 33.684 37.005 50.737 1.00 13.91 129 LYS A C 1
ATOM 1056 O O . LYS A 1 129 ? 34.015 36.464 51.794 1.00 15.59 129 LYS A O 1
ATOM 1062 N N . ILE A 1 130 ? 32.738 36.523 49.941 1.00 12.69 130 ILE A N 1
ATOM 1063 C CA . ILE A 1 130 ? 32.017 35.304 50.270 1.00 13.35 130 ILE A CA 1
ATOM 1064 C C . ILE A 1 130 ? 32.274 34.229 49.224 1.00 13.55 130 ILE A C 1
ATOM 1065 O O . ILE A 1 130 ? 32.025 34.436 48.040 1.00 14.82 130 ILE A O 1
ATOM 1070 N N . ASP A 1 131 ? 32.793 33.088 49.670 1.00 14.32 131 ASP A N 1
ATOM 1071 C CA . ASP A 1 131 ? 33.052 31.950 48.788 1.00 14.74 131 ASP A CA 1
ATOM 1072 C C . ASP A 1 131 ? 31.888 30.979 49.027 1.00 15.31 131 ASP A C 1
ATOM 1073 O O . ASP A 1 131 ? 31.854 30.281 50.043 1.00 15.12 131 ASP A O 1
ATOM 1078 N N . ALA A 1 132 ? 30.933 30.951 48.099 1.00 14.17 132 ALA A N 1
ATOM 1079 C CA . ALA A 1 132 ? 29.761 30.083 48.222 1.00 16.20 132 ALA A CA 1
ATOM 1080 C C . ALA A 1 132 ? 30.040 28.650 47.792 1.00 17.99 132 ALA A C 1
ATOM 1081 O O . ALA A 1 132 ? 29.210 27.759 47.992 1.00 20.62 132 ALA A O 1
ATOM 1083 N N . THR A 1 133 ? 31.199 28.430 47.185 1.00 17.68 133 THR A N 1
ATOM 1084 C CA . THR A 1 133 ? 31.578 27.096 46.742 1.00 18.07 133 THR A CA 1
ATOM 1085 C C . THR A 1 133 ? 32.326 26.386 47.861 1.00 19.53 133 THR A C 1
ATOM 1086 O O . THR A 1 133 ? 32.124 25.195 48.096 1.00 21.48 133 THR A O 1
ATOM 1090 N N . GLY A 1 134 ? 33.186 27.131 48.550 1.00 20.41 134 GLY A N 1
ATOM 1091 C CA . GLY A 1 134 ? 33.946 26.569 49.653 1.00 21.17 134 GLY A CA 1
ATOM 1092 C C . GLY A 1 134 ? 33.309 26.892 50.997 1.00 21.54 134 GLY A C 1
ATOM 1093 O O . GLY A 1 134 ? 33.813 26.474 52.040 1.00 22.76 134 GLY A O 1
ATOM 1094 N N . PHE A 1 135 ? 32.208 27.645 50.968 1.00 20.34 135 PHE A N 1
ATOM 1095 C CA . PHE A 1 135 ? 31.469 28.035 52.170 1.00 19.91 135 PHE A CA 1
ATOM 1096 C C . PHE A 1 135 ? 32.361 28.738 53.180 1.00 20.80 135 PHE A C 1
ATOM 1097 O O . PHE A 1 135 ? 32.510 28.293 54.322 1.00 21.47 135 PHE A O 1
ATOM 1105 N N . THR A 1 136 ? 32.942 29.852 52.759 1.00 17.40 136 THR A N 1
ATOM 1106 C CA . THR A 1 136 ? 33.843 30.607 53.612 1.00 16.94 136 THR A CA 1
ATOM 1107 C C . THR A 1 136 ? 33.599 32.093 53.435 1.00 16.40 136 THR A C 1
ATOM 1108 O O . THR A 1 136 ? 33.239 32.542 52.349 1.00 15.01 136 THR A O 1
ATOM 1112 N N . VAL A 1 137 ? 33.785 32.851 54.508 1.00 14.78 137 VAL A N 1
ATOM 1113 C CA . VAL A 1 137 ? 33.635 34.296 54.448 1.00 14.55 137 VAL A CA 1
ATOM 1114 C C . VAL A 1 137 ? 34.977 34.886 54.867 1.00 15.22 137 VAL A C 1
ATOM 1115 O O . VAL A 1 137 ? 35.576 34.440 55.850 1.00 15.23 137 VAL A O 1
ATOM 1119 N N . PHE A 1 138 ? 35.459 35.862 54.104 1.00 14.08 138 PHE A N 1
ATOM 1120 C CA . PHE A 1 138 ? 36.728 36.515 54.406 1.00 14.93 138 PHE A CA 1
ATOM 1121 C C . PHE A 1 138 ? 36.477 37.982 54.723 1.00 15.79 138 PHE A C 1
ATOM 1122 O O . PHE A 1 138 ? 35.661 38.634 54.067 1.00 16.28 138 PHE A O 1
ATOM 1130 N N . LEU A 1 139 ? 37.167 38.496 55.735 1.00 16.86 139 LEU A N 1
ATOM 1131 C CA . LEU A 1 139 ? 37.044 39.901 56.088 1.00 18.62 139 LEU A CA 1
ATOM 1132 C C . LEU A 1 139 ? 38.470 40.436 56.040 1.00 18.75 139 LEU A C 1
ATOM 1133 O O . LEU A 1 139 ? 39.325 40.033 56.834 1.00 18.28 139 LEU A O 1
ATOM 1138 N N . LYS A 1 140 ? 38.721 41.316 55.076 1.00 20.86 140 LYS A N 1
ATOM 1139 C CA . LYS A 1 140 ? 40.040 41.895 54.872 1.00 22.21 140 LYS A CA 1
ATOM 1140 C C . LYS A 1 140 ? 41.098 40.812 54.665 1.00 22.99 140 LYS A C 1
ATOM 1141 O O . LYS A 1 140 ? 42.189 40.867 55.236 1.00 23.29 140 LYS A O 1
ATOM 1147 N N . GLY A 1 141 ? 40.755 39.823 53.845 1.00 21.19 141 GLY A N 1
ATOM 1148 C CA . GLY A 1 141 ? 41.681 38.748 53.530 1.00 20.51 141 GLY A CA 1
ATOM 1149 C C . GLY A 1 141 ? 41.890 37.645 54.550 1.00 21.11 141 GLY A C 1
ATOM 1150 O O . GLY A 1 141 ? 42.764 36.797 54.364 1.00 21.44 141 GLY A O 1
ATOM 1151 N N . LYS A 1 142 ? 41.096 37.645 55.616 1.00 18.92 142 LYS A N 1
ATOM 1152 C CA . LYS A 1 142 ? 41.207 36.634 56.665 1.00 19.15 142 LYS A CA 1
ATOM 1153 C C . LYS A 1 142 ? 39.859 35.955 56.869 1.00 17.70 142 LYS A C 1
ATOM 1154 O O . LYS A 1 142 ? 38.836 36.615 56.976 1.00 16.51 142 LYS A O 1
ATOM 1160 N N . ARG A 1 143 ? 39.869 34.632 56.938 1.00 16.44 143 ARG A N 1
ATOM 1161 C CA . ARG A 1 143 ? 38.650 33.862 57.144 1.00 17.08 143 ARG A CA 1
ATOM 1162 C C . ARG A 1 143 ? 38.025 34.170 58.518 1.00 17.03 143 ARG A C 1
ATOM 1163 O O . ARG A 1 143 ? 38.741 34.329 59.510 1.00 17.74 143 ARG A O 1
ATOM 1171 N N . ILE A 1 144 ? 36.698 34.282 58.575 1.00 16.24 144 ILE A N 1
ATOM 1172 C CA . ILE A 1 144 ? 36.022 34.531 59.850 1.00 16.88 144 ILE A CA 1
ATOM 1173 C C . ILE A 1 144 ? 35.081 33.378 60.175 1.00 18.08 144 ILE A C 1
ATOM 1174 O O . ILE A 1 144 ? 34.932 32.442 59.386 1.00 20.51 144 ILE A O 1
ATOM 1179 N N . HIS A 1 145 ? 34.448 33.445 61.340 1.00 18.53 145 HIS A N 1
ATOM 1180 C CA . HIS A 1 145 ? 33.545 32.385 61.759 1.00 21.06 145 HIS A CA 1
ATOM 1181 C C . HIS A 1 145 ? 32.081 32.766 61.655 1.00 19.19 145 HIS A C 1
ATOM 1182 O O . HIS A 1 145 ? 31.660 33.818 62.131 1.00 20.85 145 HIS A O 1
ATOM 1189 N N . LEU A 1 146 ? 31.317 31.886 61.025 1.00 19.96 146 LEU A N 1
ATOM 1190 C CA . LEU A 1 146 ? 29.885 32.073 60.862 1.00 21.89 146 LEU A CA 1
ATOM 1191 C C . LEU A 1 146 ? 29.220 30.713 60.857 1.00 21.23 146 LEU A C 1
ATOM 1192 O O . LEU A 1 146 ? 29.541 29.865 60.027 1.00 22.56 146 LEU A O 1
ATOM 1197 N N . PRO A 1 147 ? 28.298 30.477 61.797 1.00 21.15 147 PRO A N 1
ATOM 1198 C CA . PRO A 1 147 ? 27.604 29.187 61.841 1.00 21.37 147 PRO A CA 1
ATOM 1199 C C . PRO A 1 147 ? 26.811 29.022 60.542 1.00 21.76 147 PRO A C 1
ATOM 1200 O O . PRO A 1 147 ? 26.536 30.002 59.848 1.00 18.27 147 PRO A O 1
ATOM 1204 N N . LYS A 1 148 ? 26.433 27.788 60.230 1.00 21.23 148 LYS A N 1
ATOM 1205 C CA . LYS A 1 148 ? 25.705 27.493 59.006 1.00 22.65 148 LYS A CA 1
ATOM 1206 C C . LYS A 1 148 ? 24.497 28.381 58.714 1.00 21.29 148 LYS A C 1
ATOM 1207 O O . LYS A 1 148 ? 24.361 28.888 57.602 1.00 20.87 148 LYS A O 1
ATOM 1213 N N . LYS A 1 149 ? 23.613 28.557 59.694 1.00 21.08 149 LYS A N 1
ATOM 1214 C CA . LYS A 1 149 ? 22.417 29.375 59.487 1.00 21.09 149 LYS A CA 1
ATOM 1215 C C . LYS A 1 149 ? 22.781 30.807 59.109 1.00 19.61 149 LYS A C 1
ATOM 1216 O O . LYS A 1 149 ? 22.229 31.367 58.158 1.00 18.04 149 LYS A O 1
ATOM 1222 N N . GLU A 1 150 ? 23.702 31.394 59.867 1.00 17.26 150 GLU A N 1
ATOM 1223 C CA . GLU A 1 150 ? 24.154 32.761 59.619 1.00 17.76 150 GLU A CA 1
ATOM 1224 C C . GLU A 1 150 ? 24.759 32.871 58.221 1.00 17.55 150 GLU A C 1
ATOM 1225 O O . GLU A 1 150 ? 24.518 33.838 57.509 1.00 15.11 150 GLU A O 1
ATOM 1231 N N . PHE A 1 151 ? 25.554 31.878 57.833 1.00 15.82 151 PHE A N 1
ATOM 1232 C CA . PHE A 1 151 ? 26.177 31.897 56.516 1.00 15.66 151 PHE A CA 1
ATOM 1233 C C . PHE A 1 151 ? 25.139 31.837 55.402 1.00 14.85 151 PHE A C 1
ATOM 1234 O O . PHE A 1 151 ? 25.223 32.587 54.431 1.00 15.27 151 PHE A O 1
ATOM 1242 N N . GLU A 1 152 ? 24.168 30.935 55.537 1.00 15.05 152 GLU A N 1
ATOM 1243 C CA . GLU A 1 152 ? 23.137 30.785 54.514 1.00 16.58 152 GLU A CA 1
ATOM 1244 C C . GLU A 1 152 ? 22.319 32.058 54.337 1.00 15.19 152 GLU A C 1
ATOM 1245 O O . GLU A 1 152 ? 21.988 32.437 53.218 1.00 14.20 152 GLU A O 1
ATOM 1251 N N . ILE A 1 153 ? 21.993 32.717 55.442 1.00 14.88 153 ILE A N 1
ATOM 1252 C CA . ILE A 1 153 ? 21.213 33.943 55.364 1.00 14.44 153 ILE A CA 1
ATOM 1253 C C . ILE A 1 153 ? 22.057 35.080 54.787 1.00 13.95 153 ILE A C 1
ATOM 1254 O O . ILE A 1 153 ? 21.579 35.855 53.957 1.00 15.19 153 ILE A O 1
ATOM 1259 N N . LEU A 1 154 ? 23.317 35.176 55.201 1.00 13.33 154 LEU A N 1
ATOM 1260 C CA . LEU A 1 154 ? 24.182 36.230 54.663 1.00 14.42 154 LEU A CA 1
ATOM 1261 C C . LEU A 1 154 ? 24.322 36.044 53.144 1.00 14.56 154 LEU A C 1
ATOM 1262 O O . LEU A 1 154 ? 24.242 37.009 52.373 1.00 14.35 154 LEU A O 1
ATOM 1267 N N . LEU A 1 155 ? 24.524 34.801 52.718 1.00 12.96 155 LEU A N 1
ATOM 1268 C CA . LEU A 1 155 ? 24.668 34.509 51.292 1.00 14.09 155 LEU A CA 1
ATOM 1269 C C . LEU A 1 155 ? 23.403 34.885 50.526 1.00 15.02 155 LEU A C 1
ATOM 1270 O O . LEU A 1 155 ? 23.467 35.504 49.460 1.00 13.70 155 LEU A O 1
A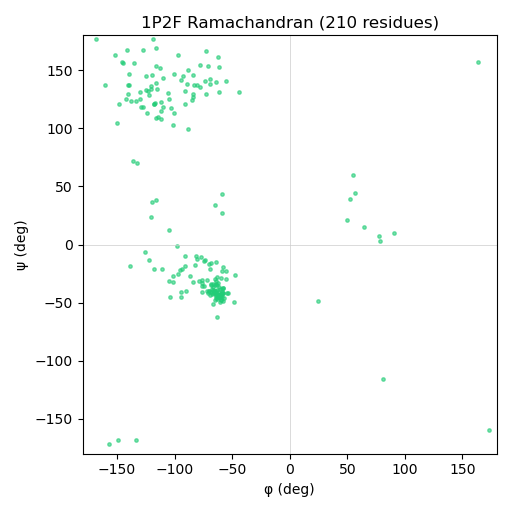TOM 1275 N N . PHE A 1 156 ? 22.252 34.513 51.075 1.00 15.00 156 PHE A N 1
ATOM 1276 C CA . PHE A 1 156 ? 20.976 34.815 50.437 1.00 15.78 156 PHE A CA 1
ATOM 1277 C C . PHE A 1 156 ? 20.796 36.319 50.258 1.00 15.43 156 PHE A C 1
ATOM 1278 O O . PHE A 1 156 ? 20.337 36.771 49.206 1.00 16.03 156 PHE A O 1
ATOM 1286 N N . LEU A 1 157 ? 21.151 37.091 51.282 1.00 14.82 157 LEU A N 1
ATOM 1287 C CA . LEU A 1 157 ? 21.031 38.544 51.211 1.00 16.57 157 LEU A CA 1
ATOM 1288 C C . LEU A 1 157 ? 21.994 39.101 50.159 1.00 16.91 157 LEU A C 1
ATOM 1289 O O . LEU A 1 157 ? 21.633 39.995 49.389 1.00 16.03 157 LEU A O 1
ATOM 1294 N N . ALA A 1 158 ? 23.208 38.556 50.121 1.00 15.44 158 ALA A N 1
ATOM 1295 C CA . ALA A 1 158 ? 24.225 39.006 49.169 1.00 17.75 158 ALA A CA 1
ATOM 1296 C C . ALA A 1 158 ? 23.881 38.642 47.726 1.00 18.95 158 ALA A C 1
ATOM 1297 O O . ALA A 1 158 ? 24.189 39.396 46.797 1.00 18.85 158 ALA A O 1
ATOM 1299 N N . GLU A 1 159 ? 23.253 37.485 47.531 1.00 19.13 159 GLU A N 1
ATOM 1300 C CA . GLU A 1 159 ? 22.863 37.058 46.189 1.00 20.63 159 GLU A CA 1
ATOM 1301 C C . GLU A 1 159 ? 21.738 37.968 45.699 1.00 21.94 159 GLU A C 1
ATOM 1302 O O . GLU A 1 159 ? 21.486 38.080 44.497 1.00 22.28 159 GLU A O 1
ATOM 1308 N N . ASN A 1 160 ? 21.068 38.608 46.652 1.00 21.18 160 ASN A N 1
ATOM 1309 C CA . ASN A 1 160 ? 19.969 39.525 46.374 1.00 21.63 160 ASN A CA 1
ATOM 1310 C C . ASN A 1 160 ? 20.351 40.933 46.820 1.00 21.69 160 ASN A C 1
ATOM 1311 O O . ASN A 1 160 ? 19.527 41.684 47.355 1.00 20.82 160 ASN A O 1
ATOM 1316 N N . ALA A 1 161 ? 21.614 41.283 46.596 1.00 20.97 161 ALA A N 1
ATOM 1317 C CA . ALA A 1 161 ? 22.120 42.591 46.979 1.00 22.08 161 ALA A CA 1
ATOM 1318 C C . ALA A 1 161 ? 21.274 43.694 46.357 1.00 23.34 161 ALA A C 1
ATOM 1319 O O . ALA A 1 161 ? 20.848 43.593 45.199 1.00 23.82 161 ALA A O 1
ATOM 1321 N N . GLY A 1 162 ? 21.033 44.743 47.136 1.00 23.86 162 GLY A N 1
ATOM 1322 C CA . GLY A 1 162 ? 20.239 45.859 46.658 1.00 25.16 162 GLY A CA 1
ATOM 1323 C C . GLY A 1 162 ? 18.743 45.599 46.683 1.00 25.82 162 GLY A C 1
ATOM 1324 O O . GLY A 1 162 ? 17.957 46.442 46.247 1.00 25.99 162 GLY A O 1
ATOM 1325 N N . LYS A 1 163 ? 18.342 44.437 47.187 1.00 24.14 163 LYS A N 1
ATOM 1326 C CA . LYS A 1 163 ? 16.928 44.090 47.256 1.00 23.86 163 LYS A CA 1
ATOM 1327 C C . LYS A 1 163 ? 16.510 43.862 48.700 1.00 23.16 163 LYS A C 1
ATOM 1328 O O . LYS A 1 163 ? 17.289 43.357 49.509 1.00 19.70 163 LYS A O 1
ATOM 1334 N N . VAL A 1 164 ? 15.276 44.230 49.022 1.00 21.54 164 VAL A N 1
ATOM 1335 C CA . VAL A 1 164 ? 14.774 44.058 50.378 1.00 21.20 164 VAL A CA 1
ATOM 1336 C C . VAL A 1 164 ? 14.234 42.649 50.567 1.00 21.32 164 VAL A C 1
ATOM 1337 O O . VAL A 1 164 ? 13.386 42.197 49.800 1.00 21.89 164 VAL A O 1
ATOM 1341 N N . VAL A 1 165 ? 14.750 41.949 51.573 1.00 19.47 165 VAL A N 1
ATOM 1342 C CA . VAL A 1 165 ? 14.295 40.596 51.880 1.00 18.90 165 VAL A CA 1
ATOM 1343 C C . VAL A 1 165 ? 13.545 40.718 53.198 1.00 18.53 165 VAL A C 1
ATOM 1344 O O . VAL A 1 165 ? 14.120 41.098 54.216 1.00 18.58 165 VAL A O 1
ATOM 1348 N N . THR A 1 166 ? 12.257 40.401 53.180 1.00 19.15 166 THR A N 1
ATOM 1349 C CA . THR A 1 166 ? 11.448 40.523 54.383 1.00 20.04 166 THR A CA 1
ATOM 1350 C C . THR A 1 166 ? 11.764 39.498 55.456 1.00 20.60 166 THR A C 1
ATOM 1351 O O . THR A 1 166 ? 12.250 38.401 55.176 1.00 19.49 166 THR A O 1
ATOM 1355 N N . ARG A 1 167 ? 11.480 39.874 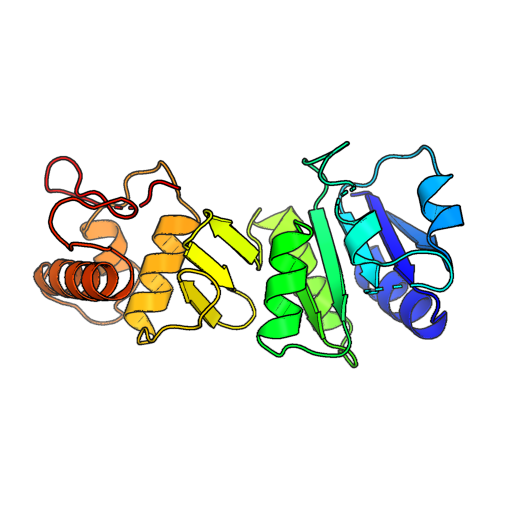56.695 1.00 21.85 167 ARG A N 1
ATOM 1356 C CA . ARG A 1 167 ? 11.687 38.987 57.822 1.00 23.55 167 ARG A CA 1
ATOM 1357 C C . ARG A 1 167 ? 10.843 37.731 57.548 1.00 22.70 167 ARG A C 1
ATOM 1358 O O . ARG A 1 167 ? 11.262 36.605 57.830 1.00 20.11 167 ARG A O 1
ATOM 1366 N N . GLU A 1 168 ? 9.660 37.937 56.970 1.00 22.69 168 GLU A N 1
ATOM 1367 C CA . GLU A 1 168 ? 8.757 36.832 56.643 1.00 22.76 168 GLU A CA 1
ATOM 1368 C C . GLU A 1 168 ? 9.419 35.855 55.680 1.00 20.61 168 GLU A C 1
ATOM 1369 O O . GLU A 1 168 ? 9.382 34.644 55.882 1.00 19.02 168 GLU A O 1
ATOM 1375 N N . LYS A 1 169 ? 10.017 36.394 54.623 1.00 18.94 169 LYS A N 1
ATOM 1376 C CA . LYS A 1 169 ? 10.689 35.568 53.623 1.00 18.42 169 LYS A CA 1
ATOM 1377 C C . LYS A 1 169 ? 11.769 34.708 54.283 1.00 17.85 169 LYS A C 1
ATOM 1378 O O . LYS A 1 169 ? 11.881 33.504 54.020 1.00 16.70 169 LYS A O 1
ATOM 1384 N N . LEU A 1 170 ? 12.568 35.328 55.141 1.00 17.35 170 LEU A N 1
ATOM 1385 C CA . LEU A 1 170 ? 13.628 34.606 55.829 1.00 17.19 170 LEU A CA 1
ATOM 1386 C C . LEU A 1 170 ? 13.067 33.500 56.727 1.00 19.00 170 LEU A C 1
ATOM 1387 O O . LEU A 1 170 ? 13.578 32.380 56.725 1.00 19.26 170 LEU A O 1
ATOM 1392 N N . LEU A 1 171 ? 12.019 33.810 57.484 1.00 17.80 171 LEU A N 1
ATOM 1393 C CA . LEU A 1 171 ? 11.412 32.828 58.384 1.00 22.50 171 LEU A CA 1
ATOM 1394 C C . LEU A 1 171 ? 10.913 31.590 57.657 1.00 22.92 171 LEU A C 1
ATOM 1395 O O . LEU A 1 171 ? 11.074 30.464 58.135 1.00 23.97 171 LEU A O 1
ATOM 1400 N N . GLU A 1 172 ? 10.304 31.795 56.496 1.00 23.58 172 GLU A N 1
ATOM 1401 C CA . GLU A 1 172 ? 9.764 30.675 55.738 1.00 25.64 172 GLU A CA 1
ATOM 1402 C C . GLU A 1 172 ? 10.806 29.946 54.900 1.00 25.86 172 GLU A C 1
ATOM 1403 O O . GLU A 1 172 ? 10.586 28.811 54.488 1.00 27.49 172 GLU A O 1
ATOM 1409 N N . THR A 1 173 ? 11.947 30.584 54.664 1.00 22.93 173 THR A N 1
ATOM 1410 C CA . THR A 1 173 ? 12.976 29.972 53.801 1.00 2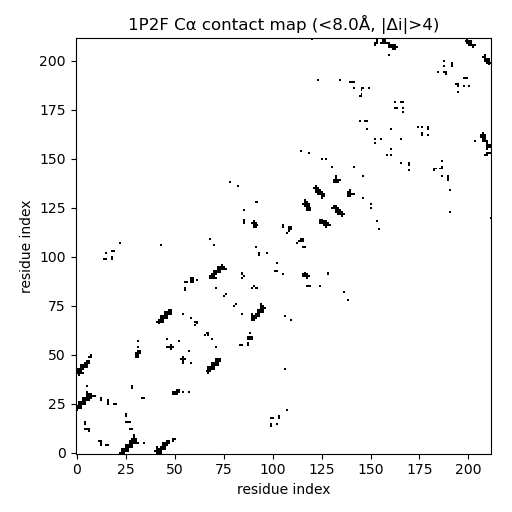2.25 173 THR A CA 1
ATOM 1411 C C . THR A 1 173 ? 14.054 29.193 54.573 1.00 22.56 173 THR A C 1
ATOM 1412 O O . THR A 1 173 ? 14.445 28.108 54.141 1.00 23.17 173 THR A O 1
ATOM 1416 N N . PHE A 1 174 ? 14.517 29.726 55.699 1.00 21.74 174 PHE A N 1
ATOM 1417 C CA . PHE A 1 174 ? 15.638 29.092 56.432 1.00 21.85 174 PHE A CA 1
ATOM 1418 C C . PHE A 1 174 ? 15.304 28.326 57.712 1.00 22.75 174 PHE A C 1
ATOM 1419 O O . PHE A 1 174 ? 16.219 27.975 58.454 1.00 23.60 174 PHE A O 1
ATOM 1427 N N . TRP A 1 175 ? 14.028 28.056 57.966 1.00 24.28 175 TRP A N 1
ATOM 1428 C CA . TRP A 1 175 ? 13.632 27.295 59.148 1.00 26.00 175 TRP A CA 1
ATOM 1429 C C . TRP A 1 175 ? 12.542 26.306 58.763 1.00 27.33 175 TRP A C 1
ATOM 1430 O O . TRP A 1 175 ? 11.501 26.695 58.227 1.00 26.41 175 TRP A O 1
ATOM 1441 N N . GLU A 1 176 ? 12.788 25.025 59.025 1.00 29.86 176 GLU A N 1
ATOM 1442 C CA . GLU A 1 176 ? 11.816 23.985 58.698 1.00 32.57 176 GLU A CA 1
ATOM 1443 C C . GLU A 1 176 ? 10.664 23.980 59.700 1.00 31.30 176 GLU A C 1
ATOM 1444 O O . GLU A 1 176 ? 9.525 23.678 59.347 1.00 31.27 176 GLU A O 1
ATOM 1450 N N . ASP A 1 177 ? 10.970 24.313 60.950 1.00 31.45 177 ASP A N 1
ATOM 1451 C CA . ASP A 1 177 ? 9.955 24.349 61.995 1.00 32.84 177 ASP A CA 1
ATOM 1452 C C . ASP A 1 177 ? 9.434 25.763 62.224 1.00 32.00 177 ASP A C 1
ATOM 1453 O O . ASP A 1 177 ? 10.056 26.743 61.806 1.00 29.23 177 ASP A O 1
ATOM 1458 N N . PRO A 1 178 ? 8.274 25.883 62.888 1.00 30.40 178 PRO A N 1
ATOM 1459 C CA . PRO A 1 178 ? 7.701 27.201 63.165 1.00 28.90 178 PRO A CA 1
ATOM 1460 C C . PRO A 1 178 ? 8.606 27.872 64.186 1.00 28.11 178 PRO A C 1
ATOM 1461 O O . PRO A 1 178 ? 9.060 27.231 65.132 1.00 27.33 178 PRO A O 1
ATOM 1465 N N . VAL A 1 179 ? 8.871 29.156 63.999 1.00 26.59 179 VAL A N 1
ATOM 1466 C CA . VAL A 1 179 ? 9.731 29.875 64.922 1.00 26.32 179 VAL A CA 1
ATOM 1467 C C . VAL A 1 179 ? 9.265 31.307 65.100 1.00 26.40 179 VAL A C 1
ATOM 1468 O O . VAL A 1 179 ? 8.586 31.862 64.237 1.00 23.36 179 VAL A O 1
ATOM 1472 N N . SER A 1 180 ? 9.630 31.895 66.234 1.00 26.97 180 SER A N 1
ATOM 1473 C CA . SER A 1 180 ? 9.277 33.273 66.531 1.00 30.17 180 SER A CA 1
ATOM 1474 C C . SER A 1 180 ? 10.061 34.185 65.594 1.00 29.52 180 SER A C 1
ATOM 1475 O O . SER A 1 180 ? 11.216 33.911 65.278 1.00 28.98 180 SER A O 1
ATOM 1478 N N . PRO A 1 181 ? 9.439 35.279 65.131 1.00 29.70 181 PRO A N 1
ATOM 1479 C CA . PRO A 1 181 ? 10.113 36.216 64.228 1.00 29.71 181 PRO A CA 1
ATOM 1480 C C . PRO A 1 181 ? 11.427 36.755 64.803 1.00 30.58 181 PRO A C 1
ATOM 1481 O O . PRO A 1 181 ? 12.353 37.069 64.055 1.00 28.55 181 PRO A O 1
ATOM 1485 N N . ARG A 1 182 ? 11.508 36.850 66.129 1.00 30.88 182 ARG A N 1
ATOM 1486 C CA . ARG A 1 182 ? 12.712 37.361 66.780 1.00 32.56 182 ARG A CA 1
ATOM 1487 C C . ARG A 1 182 ? 13.945 36.529 66.443 1.00 31.36 182 ARG A C 1
ATOM 1488 O O . ARG A 1 182 ? 15.071 37.013 66.545 1.00 31.48 182 ARG A O 1
ATOM 1496 N N . VAL A 1 183 ? 13.735 35.279 66.042 1.00 28.94 183 VAL A N 1
ATOM 1497 C CA . VAL A 1 183 ? 14.853 34.409 65.697 1.00 28.38 183 VAL A CA 1
ATOM 1498 C C . VAL A 1 183 ? 15.627 34.979 64.511 1.00 26.19 183 VAL A C 1
ATOM 1499 O O . VAL A 1 183 ? 16.845 34.823 64.426 1.00 24.53 183 VAL A O 1
ATOM 1503 N N . VAL A 1 184 ? 14.918 35.639 63.599 1.00 22.35 184 VAL A N 1
ATOM 1504 C CA . VAL A 1 184 ? 15.562 36.233 62.435 1.00 21.98 184 VAL A CA 1
ATOM 1505 C C . VAL A 1 184 ? 16.413 37.411 62.891 1.00 21.72 184 VAL A C 1
ATOM 1506 O O . VAL A 1 184 ? 17.550 37.578 62.445 1.00 20.29 184 VAL A O 1
ATOM 1510 N N . ASP A 1 185 ? 15.851 38.225 63.783 1.00 23.99 185 ASP A N 1
ATOM 1511 C CA . ASP A 1 185 ? 16.559 39.387 64.315 1.00 25.33 185 ASP A CA 1
ATOM 1512 C C . ASP A 1 185 ? 17.856 38.962 64.994 1.00 24.62 185 ASP A C 1
ATOM 1513 O O . ASP A 1 185 ? 18.870 39.653 64.899 1.00 23.77 185 ASP A O 1
ATOM 1518 N N . THR A 1 186 ? 17.816 37.826 65.684 1.00 23.16 186 THR A N 1
ATOM 1519 C CA . THR A 1 186 ? 18.992 37.312 66.376 1.00 24.05 186 THR A CA 1
ATOM 1520 C C . THR A 1 186 ? 20.062 36.870 65.379 1.00 23.38 186 THR A C 1
ATOM 1521 O O . THR A 1 186 ? 21.248 37.137 65.567 1.00 22.93 186 THR A O 1
ATOM 1525 N N . VAL A 1 187 ? 19.646 36.189 64.321 1.00 20.56 187 VAL A N 1
ATOM 1526 C CA . VAL A 1 187 ? 20.600 35.750 63.310 1.00 20.66 187 VAL A CA 1
ATOM 1527 C C . VAL A 1 187 ? 21.260 36.964 62.666 1.00 18.84 187 VAL A C 1
ATOM 1528 O O . VAL A 1 187 ? 22.472 36.975 62.454 1.00 18.28 187 VAL A O 1
ATOM 1532 N N . ILE A 1 188 ? 20.464 37.987 62.359 1.00 17.42 188 ILE A N 1
ATOM 1533 C CA . ILE A 1 188 ? 21.004 39.196 61.736 1.00 16.75 188 ILE A CA 1
ATOM 1534 C C . ILE A 1 188 ? 22.001 39.900 62.662 1.00 18.98 188 ILE A C 1
ATOM 1535 O O . ILE A 1 188 ? 23.032 40.411 62.216 1.00 18.41 188 ILE A O 1
ATOM 1540 N N . LYS A 1 189 ? 21.692 39.924 63.953 1.00 18.56 189 LYS A N 1
ATOM 1541 C CA . LYS A 1 189 ? 22.580 40.554 64.919 1.00 20.42 189 LYS A CA 1
ATOM 1542 C C . LYS A 1 189 ? 23.909 39.800 64.964 1.00 18.89 189 LYS A C 1
ATOM 1543 O O . LYS A 1 189 ? 24.978 40.404 65.051 1.00 18.51 189 LYS A O 1
ATOM 1549 N N . ARG A 1 190 ? 23.842 38.476 64.906 1.00 19.67 190 ARG A N 1
ATOM 1550 C CA . ARG A 1 190 ? 25.053 37.666 64.939 1.00 20.51 190 ARG A CA 1
ATOM 1551 C C . ARG A 1 190 ? 25.882 37.860 63.674 1.00 19.14 190 ARG A C 1
ATOM 1552 O O . ARG A 1 190 ? 27.113 37.902 63.735 1.00 18.20 190 ARG A O 1
ATOM 1560 N N . ILE A 1 191 ? 25.211 37.985 62.531 1.00 17.19 191 ILE A N 1
ATOM 1561 C CA . ILE A 1 191 ? 25.920 38.199 61.273 1.00 17.24 191 ILE A CA 1
ATOM 1562 C C . ILE A 1 191 ? 26.628 39.541 61.335 1.00 17.06 191 ILE A C 1
ATOM 1563 O O . ILE A 1 191 ? 27.807 39.651 60.996 1.00 18.15 191 ILE A O 1
ATOM 1568 N N . ARG A 1 192 ? 25.896 40.565 61.765 1.00 18.01 192 ARG A N 1
ATOM 1569 C CA . ARG A 1 192 ? 26.458 41.905 61.873 1.00 18.88 192 ARG A CA 1
ATOM 1570 C C . ARG A 1 192 ? 27.672 41.942 62.791 1.00 20.46 192 ARG A C 1
ATOM 1571 O O . ARG A 1 192 ? 28.665 42.608 62.495 1.00 19.77 192 ARG A O 1
ATOM 1579 N N . LYS A 1 193 ? 27.596 41.234 63.909 1.00 20.89 193 LYS A N 1
ATOM 1580 C CA . LYS A 1 193 ? 28.723 41.214 64.831 1.00 22.98 193 LYS A CA 1
ATOM 1581 C C . LYS A 1 193 ? 29.930 40.588 64.161 1.00 21.79 193 LYS A C 1
ATOM 1582 O O . LYS A 1 193 ? 31.061 40.999 64.397 1.00 23.97 193 LYS A O 1
ATOM 1588 N N . ALA A 1 194 ? 29.689 39.604 63.304 1.00 21.84 194 ALA A N 1
ATOM 1589 C CA . ALA A 1 194 ? 30.778 38.917 62.621 1.00 22.54 194 ALA A CA 1
ATOM 1590 C C . ALA A 1 194 ? 31.421 39.692 61.473 1.00 23.34 194 ALA A C 1
ATOM 1591 O O . ALA A 1 194 ? 32.623 39.542 61.231 1.00 23.96 194 ALA A O 1
ATOM 1593 N N . ILE A 1 195 ? 30.646 40.555 60.775 1.00 22.91 195 ILE A N 1
ATOM 1594 C CA . ILE A 1 195 ? 31.213 41.267 59.598 1.00 23.62 195 ILE A CA 1
ATOM 1595 C C . ILE A 1 195 ? 31.265 42.801 59.677 1.00 25.86 195 ILE A C 1
ATOM 1596 O O . ILE A 1 195 ? 32.032 43.415 58.947 1.00 25.14 195 ILE A O 1
ATOM 1601 N N . GLU A 1 196 ? 30.480 43.464 60.524 1.00 30.50 196 GLU A N 1
ATOM 1602 C CA . GLU A 1 196 ? 30.517 44.929 60.568 1.00 32.85 196 GLU A CA 1
ATOM 1603 C C . GLU A 1 196 ? 31.580 45.440 61.539 1.00 35.83 196 GLU A C 1
ATOM 1604 O O . GLU A 1 196 ? 31.897 44.777 62.525 1.00 37.48 196 GLU A O 1
ATOM 1610 N N . ASP A 1 197 ? 32.141 46.611 61.255 1.00 40.39 197 ASP A N 1
ATOM 1611 C CA . ASP A 1 197 ? 33.156 47.186 62.139 1.00 44.28 197 ASP A CA 1
ATOM 1612 C C . ASP A 1 197 ? 32.508 47.600 63.451 1.00 45.52 197 ASP A C 1
ATOM 1613 O O . ASP A 1 197 ? 33.119 47.525 64.518 1.00 46.24 197 ASP A O 1
ATOM 1618 N N . ASP A 1 198 ? 31.262 48.044 63.356 1.00 47.57 198 ASP A N 1
ATOM 1619 C CA . ASP A 1 198 ? 30.489 48.455 64.521 1.00 49.12 198 ASP A CA 1
ATOM 1620 C C . ASP A 1 198 ? 29.032 48.161 64.184 1.00 48.93 198 ASP A C 1
ATOM 1621 O O . ASP A 1 198 ? 28.411 48.880 63.402 1.00 48.16 198 ASP A O 1
ATOM 1626 N N . PRO A 1 199 ? 28.479 47.083 64.762 1.00 49.60 199 PRO A N 1
ATOM 1627 C CA . PRO A 1 199 ? 27.097 46.634 64.558 1.00 50.17 199 PRO A CA 1
ATOM 1628 C C . PRO A 1 199 ? 25.989 47.629 64.930 1.00 50.68 199 PRO A C 1
ATOM 1629 O O . PRO A 1 199 ? 24.988 47.243 65.545 1.00 51.53 199 PRO A O 1
ATOM 1633 N N . ASN A 1 200 ? 26.160 48.898 64.563 1.00 50.90 200 ASN A N 1
ATOM 1634 C CA . ASN A 1 200 ? 25.151 49.921 64.846 1.00 49.79 200 ASN A CA 1
ATOM 1635 C C . ASN A 1 200 ? 24.986 50.862 63.656 1.00 49.43 200 ASN A C 1
ATOM 1636 O O . ASN A 1 200 ? 23.980 51.568 63.539 1.00 50.38 200 ASN A O 1
ATOM 1641 N N . ARG A 1 201 ? 25.984 50.864 62.775 1.00 47.80 201 ARG A N 1
ATOM 1642 C CA . ARG A 1 201 ? 25.942 51.655 61.554 1.00 45.94 201 ARG A CA 1
ATOM 1643 C C . ARG A 1 201 ? 26.379 50.710 60.444 1.00 43.93 201 ARG A C 1
ATOM 1644 O O . ARG A 1 201 ? 27.474 50.870 59.885 1.00 43.45 201 ARG A O 1
ATOM 1652 N N . PRO A 1 202 ? 25.483 49.720 60.137 1.00 42.34 202 PRO A N 1
ATOM 1653 C CA . PRO A 1 202 ? 25.684 48.687 59.120 1.00 39.53 202 PRO A CA 1
ATOM 1654 C C . PRO A 1 202 ? 26.262 49.211 57.820 1.00 36.69 202 PRO A C 1
ATOM 1655 O O . PRO A 1 202 ? 25.774 50.196 57.265 1.00 38.59 202 PRO A O 1
ATOM 1659 N N . ARG A 1 203 ? 27.295 48.554 57.320 1.00 34.30 203 ARG A N 1
ATOM 1660 C CA . ARG A 1 203 ? 27.858 48.950 56.038 1.00 32.29 203 ARG A CA 1
ATOM 1661 C C . ARG A 1 203 ? 27.317 47.951 55.014 1.00 30.85 203 ARG A C 1
ATOM 1662 O O . ARG A 1 203 ? 27.104 48.297 53.851 1.00 31.02 203 ARG A O 1
ATOM 1670 N N . TYR A 1 204 ? 27.106 46.717 55.470 1.00 26.16 204 TYR A N 1
ATOM 1671 C CA . TYR A 1 204 ? 26.638 45.650 54.605 1.00 22.71 204 TYR A CA 1
ATOM 1672 C C . TYR A 1 204 ? 25.171 45.267 54.736 1.00 21.54 204 TYR A C 1
ATOM 1673 O O . TYR A 1 204 ? 24.499 45.082 53.726 1.00 21.80 204 TYR A O 1
ATOM 1682 N N . ILE A 1 205 ? 24.683 45.122 55.965 1.00 19.45 205 ILE A N 1
ATOM 1683 C CA . ILE A 1 205 ? 23.290 44.727 56.174 1.00 19.57 205 ILE A CA 1
ATOM 1684 C C . ILE A 1 205 ? 22.454 45.812 56.844 1.00 19.42 205 ILE A C 1
ATOM 1685 O O . ILE A 1 205 ? 22.617 46.100 58.027 1.00 19.95 205 ILE A O 1
ATOM 1690 N N . LYS A 1 206 ? 21.546 46.391 56.069 1.00 20.04 206 LYS A N 1
ATOM 1691 C CA . LYS A 1 206 ? 20.661 47.452 56.535 1.00 21.33 206 LYS A CA 1
ATOM 1692 C C . LYS A 1 206 ? 19.271 46.910 56.876 1.00 20.24 206 LYS A C 1
ATOM 1693 O O . LYS A 1 206 ? 18.785 45.976 56.245 1.00 19.82 206 LYS A O 1
ATOM 1699 N N . THR A 1 207 ? 18.640 47.508 57.877 1.00 19.30 207 THR A N 1
ATOM 1700 C CA . THR A 1 207 ? 17.283 47.196 58.263 1.00 18.47 207 THR A CA 1
ATOM 1701 C C . THR A 1 207 ? 16.429 48.149 57.467 1.00 19.06 207 THR A C 1
ATOM 1702 O O . THR A 1 207 ? 16.696 49.344 57.445 1.00 19.50 207 THR A O 1
ATOM 1706 N N . ILE A 1 208 ? 15.381 47.629 56.817 1.00 17.26 208 ILE A N 1
ATOM 1707 C CA . ILE A 1 208 ? 14.551 48.489 55.982 1.00 17.77 208 ILE A CA 1
ATOM 1708 C C . ILE A 1 208 ? 13.096 48.593 56.429 1.00 16.55 208 ILE A C 1
ATOM 1709 O O . ILE A 1 208 ? 12.381 47.592 56.513 1.00 17.56 208 ILE A O 1
ATOM 1714 N N . TRP A 1 209 ? 12.662 49.817 56.722 1.00 15.66 209 TRP A N 1
ATOM 1715 C CA . TRP A 1 209 ? 11.286 50.080 57.164 1.00 17.17 209 TRP A CA 1
ATO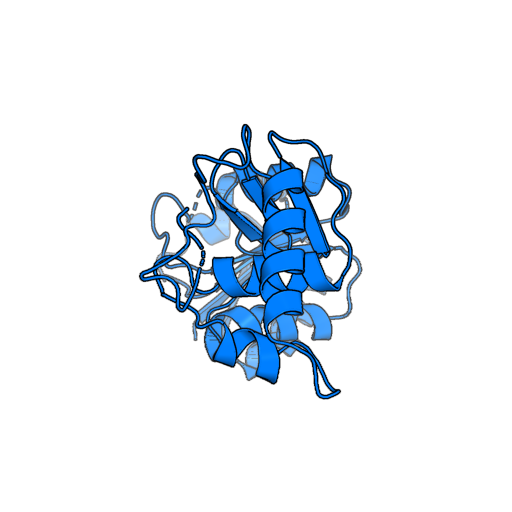M 1716 C C . TRP A 1 209 ? 10.839 49.157 58.306 1.00 18.68 209 TRP A C 1
ATOM 1717 O O . TRP A 1 209 ? 9.641 48.969 58.528 1.00 19.73 209 TRP A O 1
ATOM 1728 N N . GLY A 1 210 ? 11.804 48.581 59.016 1.00 20.01 210 GLY A N 1
ATOM 1729 C CA . GLY A 1 210 ? 11.493 47.685 60.114 1.00 21.40 210 GLY A CA 1
ATOM 1730 C C . GLY A 1 210 ? 10.780 46.401 59.715 1.00 21.86 210 GLY A C 1
ATOM 1731 O O . GLY A 1 210 ? 10.236 45.705 60.571 1.00 23.37 210 GLY A O 1
ATOM 1732 N N . VAL A 1 211 ? 10.774 46.066 58.429 1.00 20.58 211 VAL A N 1
ATOM 1733 C CA . VAL A 1 211 ? 10.098 44.843 58.001 1.00 19.59 211 VAL A CA 1
ATOM 1734 C C . VAL A 1 211 ? 11.021 43.873 57.280 1.00 18.04 211 VAL A C 1
ATOM 1735 O O . VAL A 1 211 ? 10.666 42.720 57.053 1.00 19.31 211 VAL A O 1
ATOM 1739 N N . GLY A 1 212 ? 12.198 44.346 56.899 1.00 17.07 212 GLY A N 1
ATOM 1740 C CA . GLY A 1 212 ? 13.121 43.476 56.196 1.00 19.01 212 GLY A CA 1
ATOM 1741 C C . GLY A 1 212 ? 14.566 43.912 56.291 1.00 18.24 212 GLY A C 1
ATOM 1742 O O . GLY A 1 212 ? 14.909 44.839 57.029 1.00 19.32 212 GLY A O 1
ATOM 1743 N N . TYR A 1 213 ? 15.412 43.240 55.522 1.00 17.10 213 TYR A N 1
ATOM 1744 C CA . TYR A 1 213 ? 16.835 43.523 55.522 1.00 17.42 213 TYR A CA 1
ATOM 1745 C C . TYR A 1 213 ? 17.352 43.602 54.100 1.00 17.77 213 TYR A C 1
ATOM 1746 O O . TYR A 1 213 ? 16.770 43.028 53.183 1.00 19.07 213 TYR A O 1
ATOM 1763 N N . PHE A 1 215 ? 21.175 43.738 51.796 1.00 19.00 215 PHE A N 1
ATOM 1764 C CA . PHE A 1 215 ? 22.624 43.718 51.736 1.00 19.12 215 PHE A CA 1
ATOM 1765 C C . PHE A 1 215 ? 23.076 44.729 50.688 1.00 20.92 215 PHE A C 1
ATOM 1766 O O . PHE A 1 215 ? 22.575 44.730 49.563 1.00 20.15 215 PHE A O 1
ATOM 1774 N N . THR A 1 216 ? 24.006 45.597 51.072 1.00 23.60 216 THR A N 1
ATOM 1775 C CA . THR A 1 216 ? 24.549 46.596 50.157 1.00 27.41 216 THR A CA 1
ATOM 1776 C C . THR A 1 216 ? 26.043 46.326 49.997 1.00 30.07 216 THR A C 1
ATOM 1777 O O . THR A 1 216 ? 26.790 46.331 50.974 1.00 30.57 216 THR A O 1
ATOM 1781 N N . GLY A 1 217 ? 26.463 46.079 48.762 1.00 33.56 217 GLY A N 1
ATOM 1782 C CA . GLY A 1 217 ? 27.860 45.793 48.479 1.00 37.67 217 GLY A CA 1
ATOM 1783 C C . GLY A 1 217 ? 28.819 46.932 48.764 1.00 40.84 217 GLY A C 1
ATOM 1784 O O . GLY A 1 217 ? 29.839 46.688 49.448 1.00 41.75 217 GLY A O 1
#

Solvent-accessible surface area: 11877 Å² total

CATH classification: 3.40.50.2300 (+1 more: 1.10.10.10)

Radius of gyration: 19.03 Å; Cα contacts (8 Å, |Δi|>4): 340; chains: 1; bounding box: 44×37×49 Å

Foldseek 3Di:
DEEEEEALPVVCVVQLQVLCVVPHHYDYHNAPVVVVPDPDDGQEYEFECHDPDGSLQSLCCCVVPVNHAYEYEYQDDDLVVVVSCVVSPHFYYDHPPDRSVVVNVQVCCCVVVVHGQWDDPDQWIAGNPVGFIHGNSHTWDDPPLLSVVLVVCSSVAPDWQFLVNSQVPRDPDHDDSVVSVVSVQVNCVGHPPDSPPDPAKDQPPVGTIGHD

InterPro domains:
  IPR001789 Signal transduction response regulator, receiver domain [PF00072] (5-112)
  IPR001789 Signal transduction response regulator, receiver domain [PS50110] (4-115)
  IPR001789 Signal transduction response regulator, receiver domain [SM00448] (3-111)
  IPR001867 OmpR/PhoB-type DNA-binding domain [PF00486] (141-215)
  IPR001867 OmpR/PhoB-type DNA-binding domain [PS51755] (120-217)
  IPR001867 OmpR/PhoB-type DNA-binding domain [SM00862] (141-215)
  IPR001867 OmpR/PhoB-type DNA-binding domain [cd00383] (128-215)
  IPR011006 CheY-like superfamily [SSF52172] (1-118)
  IPR016032 Signal transduction response regulator, C-terminal effector [SSF46894] (123-216)
  IPR036388 Winged helix-like DNA-binding domain superfamily [G3DSA:1.10.10.10] (119-217)
  IPR039420 Transcriptional regulatory protein WalR-like [PTHR48111] (2-215)

Organism: Thermotoga maritima (strain ATCC 43589 / DSM 3109 / JCM 10099 / NBRC 100826 / MSB8) (NCBI:txid243274)

B-factor: mean 25.53, std 9.58, range [11.58, 65.34]

Nearest PDB structures (foldseek):
  1p2f-assembly1_A  TM=1.005E+00  e=2.916E-44  Thermotoga maritima
  8uvk-assembly1_B  TM=5.101E-01  e=4.762E-18  Campylobacter jejuni
  6lgq-assembly1_D  TM=5.376E-01  e=4.102E-17  Escherichia coli
  8uvx-assembly1_B  TM=5.014E-01  e=7.253E-17  Campylobacter jejuni
  8uvk-assembly1_A  TM=4.991E-01  e=6.390E-17  Campylobacter jejuni

Sequence (212 aa):
WKIAVVDDDKNILKKVSEKLQQLGRVKTFLTGEDFLNDEEAFHVVVLDVLPDYSGYEICRIKETRPETWVILLTLLSDDESVLKGFEAGADDYVTKPFNPEILLARVKRFLEREKKGLYDFGDLKIDATGFTVFLKGKRIHLPKKEFEILLFLAENAGKVVTREKLLETFWEDPVSPRVVDTVIKRIRKAIEDDPNRPRYIKTIWGVGYFTG

Secondary structure (DSSP, 8-state):
-EEEEE-S-HHHHHHHHHHHTTTSEEEEESSHHHHHH--S--SEEEEE---SS-HHHHH--TTT-TTSEEEEEES--SHHHHHHHHHHT-SEEEESS--HHHHHHHHHHHHHH---SEEEETTEEEETTTTEEEETTEE----HHHHHHHHHHHHTTTS--BHHHHHHHH-SS---THHHHHHHHHHHHHH-SSTTS-SS---BTTTB----